Protein AF-A0A9P7AJ77-F1 (afdb_monomer_lite)

Foldseek 3Di:
DDDLLDDDDPVNLCCFQPDAPDQDADEAEAAPLCSCLVVLCVVCVVVCPPPDPVVSVVSSVVSSVVVNVVSCVLVSLCPPNTNNRHPYYDYFPPNVDQLGDCVRVLVSNLVRNPDPVVNVVSVVVVVVLLLVLLLQLLLLLLVVLVVLPDPDDDDLLVNLLSSLVSQSNASQDDDDPPDDDPPVVVVCVVDPDPPPDDDDDDDDDDDPPDPPPPPHVVNVVSSVLLSVLLVVQLVVLVVVCVVVVVDDDDPCPSLSVSLSSQLSSLLSSLLSSQLVVDDPVDDSSVSSNVSNVDSVPDVLNVLSSVQSNVLSVVPDDSVVSSVSSSVSSVVSRPVVVVVVVD

pLDDT: mean 75.84, std 20.96, range [20.89, 96.12]

Radius of gyration: 25.19 Å; chains: 1; bounding box: 71×47×65 Å

Secondary structure (DSSP, 8-state):
---SS-PPPHHHHHHHHH---TT---EEEETTGGGGHHHHHHHHTTTTTT--HHHHHHHHHHHHHHHHHHTTHHHHHT-TT-TT--SEEEE---TTSTT---HHHHHHHHHH---HHHHHHHHHHHHHHHHHHHHHHHHHHHHHHH-TTS-S---HHHHHHHHHTT-TTS--------S--HHHHHHHTT----------------------SHHHHHHHHHHHHHHHHHHHHHHHHHHHHHHHTTS--SS-HHHHHHHHHHHHHHHHHHHHHHHHSS-TTS-HHHHHHHHHHHHHHSTHHHHHHHHHHHHHHTT--HHHHHHHHHHHHHHT-TTHHHHTT-

Organism: NCBI:txid116603

Structure (mmCIF, N/CA/C/O backbone):
data_AF-A0A9P7AJ77-F1
#
_entry.id   AF-A0A9P7AJ77-F1
#
loop_
_atom_site.group_PDB
_atom_site.id
_atom_site.type_symbol
_atom_site.label_atom_id
_atom_site.label_alt_id
_atom_site.label_comp_id
_atom_site.label_asym_id
_atom_site.label_entity_id
_atom_site.label_seq_id
_atom_site.pdbx_PDB_ins_code
_atom_site.Cartn_x
_atom_site.Cartn_y
_atom_site.Cartn_z
_atom_site.occupancy
_atom_site.B_iso_or_equiv
_atom_site.auth_seq_id
_atom_site.auth_comp_id
_atom_site.auth_asym_id
_atom_site.auth_atom_id
_atom_site.pdbx_PDB_model_num
ATOM 1 N N . MET A 1 1 ? -24.134 21.553 18.585 1.00 35.62 1 MET A N 1
ATOM 2 C CA . MET A 1 1 ? -22.834 20.880 18.761 1.00 35.62 1 MET A CA 1
ATOM 3 C C . MET A 1 1 ? -23.140 19.409 18.896 1.00 35.62 1 MET A C 1
ATOM 5 O O . MET A 1 1 ? -23.964 19.078 19.737 1.00 35.62 1 MET A O 1
ATOM 9 N N . ASP A 1 2 ? -22.566 18.581 18.032 1.00 44.34 2 ASP A N 1
ATOM 10 C CA . ASP A 1 2 ? -22.758 17.134 18.089 1.00 44.34 2 ASP A CA 1
ATOM 11 C C . ASP A 1 2 ? -22.040 16.572 19.320 1.00 44.34 2 ASP A C 1
ATOM 13 O O . ASP A 1 2 ? -20.919 16.984 19.628 1.00 44.34 2 ASP A O 1
ATOM 17 N N . ASP A 1 3 ? -22.704 15.664 20.033 1.00 52.69 3 ASP A N 1
ATOM 18 C CA . ASP A 1 3 ? -22.124 14.920 21.147 1.00 52.69 3 ASP A CA 1
ATOM 19 C C . ASP A 1 3 ? -20.918 14.102 20.635 1.00 52.69 3 ASP A C 1
ATOM 21 O O . ASP A 1 3 ? -21.084 13.269 19.735 1.00 52.69 3 ASP A O 1
ATOM 25 N N . PRO A 1 4 ? -19.696 14.340 21.144 1.00 53.62 4 PRO A N 1
ATOM 26 C CA . PRO A 1 4 ? -18.505 13.599 20.725 1.00 53.62 4 PRO A CA 1
ATOM 27 C C . PRO A 1 4 ? -18.557 12.118 21.096 1.00 53.62 4 PRO A C 1
ATOM 29 O O . PRO A 1 4 ? -17.897 11.302 20.454 1.00 53.62 4 PRO A O 1
ATOM 32 N N . CYS A 1 5 ? -19.365 11.770 22.094 1.00 55.72 5 CYS A N 1
ATOM 33 C CA . CYS A 1 5 ? -19.682 10.409 22.474 1.00 55.72 5 CYS A CA 1
ATOM 34 C C . CYS A 1 5 ? -20.993 10.013 21.795 1.00 55.72 5 CYS A C 1
ATOM 36 O O . CYS A 1 5 ? -21.949 9.651 22.478 1.00 55.72 5 CYS A O 1
ATOM 38 N N . ARG A 1 6 ? -21.057 10.113 20.453 1.00 62.72 6 ARG A N 1
ATOM 39 C CA . ARG A 1 6 ? -22.243 9.719 19.676 1.00 62.72 6 ARG A CA 1
ATOM 40 C C . ARG A 1 6 ? -22.688 8.336 20.139 1.00 62.72 6 ARG A C 1
ATOM 42 O O . ARG A 1 6 ? -22.038 7.330 19.864 1.00 62.72 6 ARG A O 1
ATOM 49 N N . THR A 1 7 ? -23.799 8.320 20.860 1.00 65.12 7 THR A N 1
ATOM 50 C CA . THR A 1 7 ? -24.507 7.104 21.224 1.00 65.12 7 THR A CA 1
ATOM 51 C C . THR A 1 7 ? -25.052 6.463 19.953 1.00 65.12 7 THR A C 1
ATOM 53 O O . THR A 1 7 ? -25.252 7.147 18.943 1.00 65.12 7 THR A O 1
ATOM 56 N N . PHE A 1 8 ? -25.257 5.144 19.986 1.00 72.25 8 PHE A N 1
ATOM 57 C CA . PHE A 1 8 ? -25.887 4.438 18.875 1.00 72.25 8 PHE A CA 1
ATOM 58 C C . PHE A 1 8 ? -27.145 5.175 18.427 1.00 72.25 8 PHE A C 1
ATOM 60 O O . PHE A 1 8 ? -28.034 5.474 19.225 1.00 72.25 8 PHE A O 1
ATOM 67 N N . GLN A 1 9 ? -27.223 5.474 17.138 1.00 81.19 9 GLN A N 1
ATOM 68 C CA . GLN A 1 9 ? -28.472 5.942 16.576 1.00 81.19 9 GLN A CA 1
ATOM 69 C C . GLN A 1 9 ? -29.470 4.791 16.561 1.00 81.19 9 GLN A C 1
ATOM 71 O O . GLN A 1 9 ? -29.103 3.645 16.318 1.00 81.19 9 GLN A O 1
ATOM 76 N N . ARG A 1 10 ? -30.759 5.103 16.729 1.00 82.38 10 ARG A N 1
ATOM 77 C CA . ARG A 1 10 ? -31.837 4.100 16.674 1.00 82.38 10 ARG A CA 1
ATOM 78 C C . ARG A 1 10 ? -31.781 3.225 15.419 1.00 82.38 10 ARG A C 1
ATOM 80 O O . ARG A 1 10 ? -32.136 2.057 15.473 1.00 82.38 10 ARG A O 1
ATOM 87 N N . SER A 1 11 ? -31.342 3.777 14.288 1.00 85.00 11 SER A N 1
ATOM 88 C CA . SER A 1 11 ? -31.140 3.027 13.043 1.00 85.00 11 SER A CA 1
ATOM 89 C C . SER A 1 11 ? -30.018 1.991 13.145 1.00 85.00 11 SER A C 1
ATOM 91 O O . SER A 1 11 ? -30.167 0.885 12.637 1.00 85.00 11 SER A O 1
ATOM 93 N N . GLU A 1 12 ? -28.916 2.332 13.810 1.00 88.12 12 GLU A N 1
ATOM 94 C CA . GLU A 1 12 ? -27.790 1.429 14.053 1.00 88.12 12 GLU A CA 1
ATOM 95 C C . GLU A 1 12 ? -28.194 0.340 15.059 1.00 88.12 12 GLU A C 1
ATOM 97 O O . GLU A 1 12 ? -27.941 -0.834 14.817 1.00 88.12 12 GLU A O 1
ATOM 102 N N . GLU A 1 13 ? -28.909 0.694 16.135 1.00 84.69 13 GLU A N 1
ATOM 103 C CA . GLU A 1 13 ? -29.462 -0.285 17.090 1.00 84.69 13 GLU A CA 1
ATOM 104 C C . GLU A 1 13 ? -30.395 -1.275 16.395 1.00 84.69 13 GLU A C 1
ATOM 106 O O . GLU A 1 13 ? -30.259 -2.485 16.564 1.00 84.69 13 GLU A O 1
ATOM 111 N N . LYS A 1 14 ? -31.304 -0.762 15.559 1.00 88.25 14 LYS A N 1
ATOM 112 C CA . LYS A 1 14 ? -32.229 -1.581 14.778 1.00 88.25 14 LYS A CA 1
ATOM 113 C C . LYS A 1 14 ? -31.490 -2.550 13.857 1.00 88.25 14 LYS A C 1
ATOM 115 O O . LYS A 1 14 ? -31.889 -3.704 13.745 1.00 88.25 14 LYS A O 1
ATOM 120 N N . PHE A 1 15 ? -30.405 -2.104 13.224 1.00 91.00 15 PHE A N 1
ATOM 121 C CA . PHE A 1 15 ? -29.567 -2.978 12.410 1.00 91.00 15 PHE A CA 1
ATOM 122 C C . PHE A 1 15 ? -28.995 -4.133 13.243 1.00 91.00 15 PHE A C 1
ATOM 124 O O . PHE A 1 15 ? -29.153 -5.285 12.858 1.00 91.00 15 PHE A O 1
ATOM 131 N N . PHE A 1 16 ? -28.396 -3.854 14.404 1.00 90.06 16 PHE A N 1
ATOM 132 C CA . PHE A 1 16 ? -27.782 -4.903 15.226 1.00 90.06 16 PHE A CA 1
ATOM 133 C C . PHE A 1 16 ? -28.793 -5.863 15.867 1.00 90.06 16 PHE A C 1
ATOM 135 O O . PHE A 1 16 ? -28.512 -7.059 15.967 1.00 90.06 16 PHE A O 1
ATOM 142 N N . LEU A 1 17 ? -29.964 -5.364 16.267 1.00 89.69 17 LEU A N 1
ATOM 143 C CA . LEU A 1 17 ? -30.989 -6.147 16.961 1.00 89.69 17 LEU A CA 1
ATOM 144 C C . LEU A 1 17 ? -31.896 -6.934 16.010 1.00 89.69 17 LEU A C 1
ATOM 146 O O . LEU A 1 17 ? -32.208 -8.094 16.272 1.00 89.69 17 LEU A O 1
ATOM 150 N N . GLU A 1 18 ? -32.351 -6.311 14.924 1.00 89.81 18 GLU A N 1
ATOM 151 C CA . GLU A 1 18 ? -33.426 -6.864 14.095 1.00 89.81 18 GLU A CA 1
ATOM 152 C C . GLU A 1 18 ? -32.923 -7.478 12.787 1.00 89.81 18 GLU A C 1
ATOM 154 O O . GLU A 1 18 ? -33.543 -8.422 12.290 1.00 89.81 18 GLU A O 1
ATOM 159 N N . CYS A 1 19 ? -31.822 -6.962 12.226 1.00 89.38 19 CYS A N 1
ATOM 160 C CA . CYS A 1 19 ? -31.317 -7.415 10.933 1.00 89.38 19 CYS A CA 1
ATOM 161 C C . CYS A 1 19 ? -30.670 -8.795 11.064 1.00 89.38 19 CYS A C 1
ATOM 163 O O . CYS A 1 19 ? -29.751 -8.994 11.857 1.00 89.38 19 CYS A O 1
ATOM 165 N N . ASP A 1 20 ? -31.131 -9.739 10.253 1.00 87.00 20 ASP A N 1
ATOM 166 C CA . ASP A 1 20 ? -30.438 -11.002 10.046 1.00 87.00 20 ASP A CA 1
ATOM 167 C C . ASP A 1 20 ? -29.505 -10.848 8.843 1.00 87.00 20 ASP A C 1
ATOM 169 O O . ASP A 1 20 ? -29.954 -10.700 7.704 1.00 87.00 20 ASP A O 1
ATOM 173 N N . THR A 1 21 ? -28.197 -10.842 9.095 1.00 85.94 21 THR A N 1
ATOM 174 C CA . THR A 1 21 ? -27.189 -10.766 8.030 1.00 85.94 21 THR A CA 1
ATOM 175 C C . THR A 1 21 ? -26.903 -12.131 7.407 1.00 85.94 21 THR A C 1
ATOM 177 O O . THR A 1 21 ? -26.125 -12.225 6.454 1.00 85.94 21 THR A O 1
ATOM 180 N N . GLY A 1 22 ? -27.531 -13.200 7.909 1.00 86.44 22 GLY A N 1
ATOM 181 C CA . GLY A 1 22 ? -27.339 -14.564 7.447 1.00 86.44 22 GLY A CA 1
ATOM 182 C C . GLY A 1 22 ? -25.870 -14.971 7.525 1.00 86.44 22 GLY A C 1
ATOM 183 O O . GLY A 1 22 ? -25.282 -15.053 8.599 1.00 86.44 22 GLY A O 1
ATOM 184 N N . ARG A 1 23 ? -25.260 -15.225 6.361 1.00 83.62 23 ARG A N 1
ATOM 185 C CA . ARG A 1 23 ? -23.837 -15.599 6.244 1.00 83.62 23 ARG A CA 1
ATOM 186 C C . ARG A 1 23 ? -22.902 -14.415 5.995 1.00 83.62 23 ARG A C 1
ATOM 188 O O . ARG A 1 23 ? -21.698 -14.617 5.876 1.00 83.62 23 ARG A O 1
ATOM 195 N N . VAL A 1 24 ? -23.429 -13.196 5.883 1.00 87.25 24 VAL A N 1
ATOM 196 C CA . VAL A 1 24 ? -22.612 -12.008 5.621 1.00 87.25 24 VAL A CA 1
ATOM 197 C C . VAL A 1 24 ? -21.967 -11.551 6.933 1.00 87.25 24 VAL A C 1
ATOM 199 O O . VAL A 1 24 ? -22.690 -11.204 7.873 1.00 87.25 24 VAL A O 1
ATOM 202 N N . PRO A 1 25 ? -20.624 -11.546 7.036 1.00 90.06 25 PRO A N 1
ATOM 203 C CA . PRO A 1 25 ? -19.950 -11.089 8.239 1.00 90.06 25 PRO A CA 1
ATOM 204 C C . PRO A 1 25 ? -20.070 -9.574 8.390 1.00 90.06 25 PRO A C 1
ATOM 206 O O . PRO A 1 25 ? -20.012 -8.823 7.417 1.00 90.06 25 PRO A O 1
ATOM 209 N N . VAL A 1 26 ? -20.190 -9.125 9.636 1.00 91.69 26 VAL A N 1
ATOM 210 C CA . VAL A 1 26 ? -20.274 -7.704 9.977 1.00 91.69 26 VAL A CA 1
ATOM 211 C C . VAL A 1 26 ? -18.962 -7.255 10.614 1.00 91.69 26 VAL A C 1
ATOM 213 O O . VAL A 1 26 ? -18.474 -7.884 11.554 1.00 91.69 26 VAL A O 1
ATOM 216 N N . VAL A 1 27 ? -18.416 -6.142 10.123 1.00 92.25 27 VAL A N 1
ATOM 217 C CA . VAL A 1 27 ? -17.285 -5.424 10.725 1.00 92.25 27 VAL A CA 1
ATOM 218 C C . VAL A 1 27 ? -17.771 -4.030 11.105 1.00 92.25 27 VAL A C 1
ATOM 220 O O . VAL A 1 27 ? -18.234 -3.279 10.247 1.00 92.25 27 VAL A O 1
ATOM 223 N N . ALA A 1 28 ? -17.692 -3.671 12.385 1.00 90.94 28 ALA A N 1
ATOM 224 C CA . ALA A 1 28 ? -18.104 -2.344 12.842 1.00 90.94 28 ALA A CA 1
ATOM 225 C C . ALA A 1 28 ? -16.969 -1.326 12.649 1.00 90.94 28 ALA A C 1
ATOM 227 O O . ALA A 1 28 ? -15.838 -1.562 13.067 1.00 90.94 28 ALA A O 1
ATOM 228 N N . ILE A 1 29 ? -17.257 -0.176 12.034 1.00 90.69 29 ILE A N 1
ATOM 229 C CA . ILE A 1 29 ? -16.239 0.831 11.698 1.00 90.69 29 ILE A CA 1
ATOM 230 C C . ILE A 1 29 ? -16.522 2.142 12.432 1.00 90.69 29 ILE A C 1
ATOM 232 O O . ILE A 1 29 ? -17.562 2.770 12.238 1.00 90.69 29 ILE A O 1
ATOM 236 N N . PHE A 1 30 ? -15.550 2.608 13.214 1.00 87.88 30 PHE A N 1
ATOM 237 C CA . PHE A 1 30 ? -15.587 3.906 13.884 1.00 87.88 30 PHE A CA 1
ATOM 238 C C . PHE A 1 30 ? -14.777 4.927 13.083 1.00 87.88 30 PHE A C 1
ATOM 240 O O . PHE A 1 30 ? -13.554 4.970 13.180 1.00 87.88 30 PHE A O 1
ATOM 247 N N . THR A 1 31 ? -15.455 5.742 12.272 1.00 83.06 31 THR A N 1
ATOM 248 C CA . THR A 1 31 ? -14.826 6.631 11.272 1.00 83.06 31 THR A CA 1
ATOM 249 C C . THR A 1 31 ? -14.382 7.999 11.792 1.00 83.06 31 THR A C 1
ATOM 251 O O . THR A 1 31 ? -13.643 8.694 11.102 1.00 83.06 31 THR A O 1
ATOM 254 N N . LYS A 1 32 ? -14.837 8.410 12.982 1.00 80.94 32 LYS A N 1
ATOM 255 C CA . LYS A 1 32 ? -14.541 9.721 13.593 1.00 80.94 32 LYS A CA 1
ATOM 256 C C . LYS A 1 32 ? -13.808 9.580 14.926 1.00 80.94 32 LYS A C 1
ATOM 258 O O . LYS A 1 32 ? -14.040 10.359 15.847 1.00 80.94 32 LYS A O 1
ATOM 263 N N . PHE A 1 33 ? -12.948 8.573 15.054 1.00 81.81 33 PHE A N 1
ATOM 264 C CA . PHE A 1 33 ? -12.289 8.273 16.324 1.00 81.81 33 PHE A CA 1
ATOM 265 C C . PHE A 1 33 ? -11.432 9.446 16.833 1.00 81.81 33 PHE A C 1
ATOM 267 O O . PHE A 1 33 ? -11.406 9.731 18.030 1.00 81.81 33 PHE A O 1
ATOM 274 N N . GLU A 1 34 ? -10.808 10.218 15.932 1.00 83.12 34 GLU A N 1
ATOM 275 C CA . GLU A 1 34 ? -10.051 11.417 16.310 1.00 83.12 34 GLU A CA 1
ATOM 276 C C . GLU A 1 34 ? -10.890 12.528 16.963 1.00 83.12 34 GLU A C 1
ATOM 278 O O . GLU A 1 34 ? -10.319 13.404 17.617 1.00 83.12 34 GLU A O 1
ATOM 283 N N . ALA A 1 35 ? -12.221 12.503 16.829 1.00 84.81 35 ALA A N 1
ATOM 284 C CA . ALA A 1 35 ? -13.099 13.504 17.430 1.00 84.81 35 ALA A CA 1
ATOM 285 C C . ALA A 1 35 ? -13.069 13.467 18.966 1.00 84.81 35 ALA A C 1
ATOM 287 O O . ALA A 1 35 ? -13.380 14.474 19.595 1.00 84.81 35 ALA A O 1
ATOM 288 N N . LEU A 1 36 ? -12.630 12.356 19.572 1.00 85.81 36 LEU A N 1
ATOM 289 C CA . LEU A 1 36 ? -12.440 12.228 21.020 1.00 85.81 36 LEU A CA 1
ATOM 290 C C . LEU A 1 36 ? -11.179 12.947 21.524 1.00 85.81 36 LEU A C 1
ATOM 292 O O . LEU A 1 36 ? -11.079 13.281 22.705 1.00 85.81 36 LEU A O 1
ATOM 296 N N . ARG A 1 37 ? -10.209 13.226 20.644 1.00 89.56 37 ARG A N 1
ATOM 297 C CA . ARG A 1 37 ? -8.900 13.774 21.029 1.00 89.56 37 ARG A CA 1
ATOM 298 C C . ARG A 1 37 ? -8.982 15.154 21.703 1.00 89.56 37 ARG A C 1
ATOM 300 O O . ARG A 1 37 ? -8.312 15.328 22.722 1.00 89.56 37 ARG A O 1
ATOM 307 N N . PRO A 1 38 ? -9.768 16.136 21.212 1.00 89.00 38 PRO A N 1
ATOM 308 C CA . PRO A 1 38 ? -9.920 17.424 21.893 1.00 89.00 38 PRO A CA 1
ATOM 309 C C . PRO A 1 38 ? -10.532 17.299 23.294 1.00 89.00 38 PRO A C 1
ATOM 311 O O . PRO A 1 38 ? -10.137 18.042 24.191 1.00 89.00 38 PRO A O 1
ATOM 314 N N . PHE A 1 39 ? -11.449 16.346 23.496 1.00 88.50 39 PHE A N 1
ATOM 315 C CA . PHE A 1 39 ? -12.084 16.090 24.793 1.00 88.50 39 PHE A CA 1
ATOM 316 C C . PHE A 1 39 ? -11.097 15.469 25.771 1.00 88.50 39 PHE A C 1
ATOM 318 O O . PHE A 1 39 ? -10.899 16.016 26.854 1.00 88.50 39 PHE A O 1
ATOM 325 N N . ALA A 1 40 ? -10.394 14.417 25.339 1.00 90.50 40 ALA A N 1
ATOM 326 C CA . ALA A 1 40 ? -9.311 13.811 26.105 1.00 90.50 40 ALA A CA 1
ATOM 327 C C . ALA A 1 40 ? -8.282 14.867 26.526 1.00 90.50 40 ALA A C 1
ATOM 329 O O . ALA A 1 40 ? -7.981 15.001 27.708 1.00 90.50 40 ALA A O 1
ATOM 330 N N . TYR A 1 41 ? -7.807 15.686 25.579 1.00 90.88 41 TYR A N 1
ATOM 331 C CA . TYR A 1 41 ? -6.877 16.776 25.870 1.00 90.88 41 TYR A CA 1
ATOM 332 C C . TYR A 1 41 ? -7.441 17.776 26.885 1.00 90.88 41 TYR A C 1
ATOM 334 O O . TYR A 1 41 ? -6.709 18.207 27.772 1.00 90.88 41 TYR A O 1
ATOM 342 N N . GLY A 1 42 ? -8.718 18.151 26.764 1.00 91.00 42 GLY A N 1
ATOM 343 C CA . GLY A 1 42 ? -9.393 19.057 27.691 1.00 91.00 42 GLY A CA 1
ATOM 344 C C . GLY A 1 42 ? -9.400 18.544 29.132 1.00 91.00 42 GLY A C 1
ATOM 345 O O . GLY A 1 42 ? -9.109 19.323 30.041 1.00 91.00 42 GLY A O 1
ATOM 346 N N . GLU A 1 43 ? -9.658 17.248 29.332 1.00 91.25 43 GLU A N 1
ATOM 347 C CA . GLU A 1 43 ? -9.691 16.618 30.658 1.00 91.25 43 GLU A CA 1
ATOM 348 C C . GLU A 1 43 ? -8.313 16.585 31.326 1.00 91.25 43 GLU A C 1
ATOM 350 O O . GLU A 1 43 ? -8.182 16.990 32.480 1.00 91.25 43 GLU A O 1
ATOM 355 N N . ILE A 1 44 ? -7.268 16.186 30.592 1.00 91.94 44 ILE A N 1
ATOM 356 C CA . ILE A 1 44 ? -5.914 16.027 31.158 1.00 91.94 44 ILE A CA 1
ATOM 357 C C . ILE A 1 44 ? -5.023 17.266 30.964 1.00 91.94 44 ILE A C 1
ATOM 359 O O . ILE A 1 44 ? -3.841 17.256 31.304 1.00 91.94 44 ILE A O 1
ATOM 363 N N . LYS A 1 45 ? -5.557 18.385 30.451 1.00 92.88 45 LYS A N 1
ATOM 364 C CA . LYS A 1 45 ? -4.778 19.590 30.086 1.00 92.88 45 LYS A CA 1
ATOM 365 C C . LYS A 1 45 ? -3.869 20.102 31.206 1.00 92.88 45 LYS A C 1
ATOM 367 O O . LYS A 1 45 ? -2.781 20.610 30.932 1.00 92.88 45 LYS A O 1
ATOM 372 N N . LYS A 1 46 ? -4.323 20.020 32.461 1.00 90.69 46 LYS A N 1
ATOM 373 C CA . LYS A 1 46 ? -3.555 20.466 33.636 1.00 90.69 46 LYS A CA 1
ATOM 374 C C . LYS A 1 46 ? -2.366 19.545 33.922 1.00 90.69 46 LYS A C 1
ATOM 376 O O . LYS A 1 46 ? -1.295 20.051 34.242 1.00 90.69 46 LYS A O 1
ATOM 381 N N . GLU A 1 47 ? -2.546 18.241 33.743 1.00 90.38 47 GLU A N 1
ATOM 382 C CA . GLU A 1 47 ? -1.534 17.196 33.954 1.00 90.38 47 GLU A CA 1
ATOM 383 C C . GLU A 1 47 ? -0.463 17.193 32.855 1.00 90.38 47 GLU A C 1
ATOM 385 O O . GLU A 1 47 ? 0.664 16.763 33.074 1.00 90.38 47 GLU A O 1
ATOM 390 N N . LEU A 1 48 ? -0.793 17.722 31.673 1.00 88.75 48 LEU A N 1
ATOM 391 C CA . LEU A 1 48 ? 0.120 17.825 30.532 1.00 88.75 48 LEU A CA 1
ATOM 392 C C . LEU A 1 48 ? 1.094 19.018 30.604 1.00 88.75 48 LEU A C 1
ATOM 394 O O . LEU A 1 48 ? 1.927 19.185 29.703 1.00 88.75 48 LEU A O 1
ATOM 398 N N . LYS A 1 49 ? 0.997 19.881 31.626 1.00 88.50 49 LYS A N 1
ATOM 399 C CA . LYS A 1 49 ? 1.904 21.028 31.795 1.00 88.50 49 LYS A CA 1
ATOM 400 C C . LYS A 1 49 ? 3.315 20.552 32.146 1.00 88.50 49 LYS A C 1
ATOM 402 O O . LYS A 1 49 ? 3.493 19.757 33.055 1.00 88.50 49 LYS A O 1
ATOM 407 N N . GLY A 1 50 ? 4.321 21.067 31.437 1.00 86.44 50 GLY A N 1
ATOM 408 C CA . GLY A 1 50 ? 5.731 20.706 31.659 1.00 86.44 50 GLY A CA 1
ATOM 409 C C . GLY A 1 50 ? 6.141 19.335 31.105 1.00 86.44 50 GLY A C 1
ATOM 410 O O . GLY A 1 50 ? 7.310 18.978 31.185 1.00 86.44 50 GLY A O 1
ATOM 411 N N . VAL A 1 51 ? 5.209 18.590 30.505 1.00 91.62 51 VAL A N 1
ATOM 412 C CA . VAL A 1 51 ? 5.461 17.285 29.879 1.00 91.62 51 VAL A CA 1
ATOM 413 C C . VAL A 1 51 ? 5.977 17.468 28.447 1.00 91.62 51 VAL A C 1
ATOM 415 O O . VAL A 1 51 ? 5.531 18.383 27.737 1.00 91.62 51 VAL A O 1
ATOM 418 N N . SER A 1 52 ? 6.894 16.593 28.017 1.00 91.62 52 SER A N 1
ATOM 419 C CA . SER A 1 52 ? 7.433 16.570 26.651 1.00 91.62 52 SER A CA 1
ATOM 420 C C . SER A 1 52 ? 6.330 16.352 25.603 1.00 91.62 52 SER A C 1
ATOM 422 O O . SER A 1 52 ? 5.233 15.883 25.905 1.00 91.62 52 SER A O 1
ATOM 424 N N . SER A 1 53 ? 6.602 16.717 24.346 1.00 83.94 53 SER A N 1
ATOM 425 C CA . SER A 1 53 ? 5.618 16.590 23.259 1.00 83.94 53 SER A CA 1
ATOM 426 C C . SER A 1 53 ? 5.194 15.136 23.011 1.00 83.94 53 SER A C 1
ATOM 428 O O . SER A 1 53 ? 4.021 14.860 22.767 1.00 83.94 53 SER A O 1
ATOM 430 N N . GLU A 1 54 ? 6.144 14.209 23.098 1.00 86.00 54 GLU A N 1
ATOM 431 C CA . GLU A 1 54 ? 5.930 12.786 22.833 1.00 86.00 54 GLU A CA 1
ATOM 432 C C . GLU A 1 54 ? 5.094 12.122 23.933 1.00 86.00 54 GLU A C 1
ATOM 434 O O . GLU A 1 54 ? 4.050 11.531 23.653 1.00 86.00 54 GLU A O 1
ATOM 439 N N . GLU A 1 55 ? 5.463 12.347 25.195 1.00 90.25 55 GLU A N 1
ATOM 440 C CA . GLU A 1 55 ? 4.711 11.855 26.351 1.00 90.25 55 GLU A CA 1
ATOM 441 C C . GLU A 1 55 ? 3.302 12.467 26.403 1.00 90.25 55 GLU A C 1
ATOM 443 O O . GLU A 1 55 ? 2.324 11.792 26.722 1.00 90.25 55 GLU A O 1
ATOM 448 N N . ARG A 1 56 ? 3.155 13.737 26.002 1.00 89.44 56 ARG A N 1
ATOM 449 C CA . ARG A 1 56 ? 1.841 14.374 25.863 1.00 89.44 56 ARG A CA 1
ATOM 450 C C . ARG A 1 56 ? 0.966 13.648 24.843 1.00 89.44 56 ARG A C 1
ATOM 452 O O . ARG A 1 56 ? -0.205 13.407 25.122 1.00 89.44 56 ARG A O 1
ATOM 459 N N . SER A 1 57 ? 1.516 13.317 23.675 1.00 86.56 57 SER A N 1
ATOM 460 C CA . SER A 1 57 ? 0.791 12.584 22.631 1.00 86.56 57 SER A CA 1
ATOM 461 C C . SER A 1 57 ? 0.331 11.214 23.130 1.00 86.56 57 SER A C 1
ATOM 463 O O . SER A 1 57 ? -0.834 10.856 22.951 1.00 86.56 57 SER A O 1
ATOM 465 N N . LYS A 1 58 ? 1.218 10.494 23.828 1.00 91.19 58 LYS A N 1
ATOM 466 C CA . LYS A 1 58 ? 0.929 9.185 24.416 1.00 91.19 58 LYS A CA 1
ATOM 467 C C . LYS A 1 58 ? -0.215 9.248 25.432 1.00 91.19 58 LYS A C 1
ATOM 469 O O . LYS A 1 58 ? -1.212 8.557 25.253 1.00 91.19 58 LYS A O 1
ATOM 474 N N . ARG A 1 59 ? -0.140 10.148 26.418 1.00 92.25 59 ARG A N 1
ATOM 475 C CA . ARG A 1 59 ? -1.193 10.306 27.442 1.00 92.25 59 ARG A CA 1
ATOM 476 C C . ARG A 1 59 ? -2.543 10.706 26.860 1.00 92.25 59 ARG A C 1
ATOM 478 O O . ARG A 1 59 ? -3.585 10.257 27.326 1.00 92.25 59 ARG A O 1
ATOM 485 N N . ILE A 1 60 ? -2.544 11.554 25.830 1.00 90.88 60 ILE A N 1
ATOM 486 C CA . ILE A 1 60 ? -3.783 11.906 25.128 1.00 90.88 60 ILE A CA 1
ATOM 487 C C . ILE A 1 60 ? -4.366 10.672 24.432 1.00 90.88 60 ILE A C 1
ATOM 489 O O . ILE A 1 60 ? -5.575 10.475 24.492 1.00 90.88 60 ILE A O 1
ATOM 493 N N . ALA A 1 61 ? -3.540 9.856 23.770 1.00 89.81 61 ALA A N 1
ATOM 494 C CA . ALA A 1 61 ? -4.000 8.638 23.107 1.00 89.81 61 ALA A CA 1
ATOM 495 C C . ALA A 1 61 ? -4.586 7.629 24.109 1.00 89.81 61 ALA A C 1
ATOM 497 O O . ALA A 1 61 ? -5.687 7.136 23.886 1.00 89.81 61 ALA A O 1
ATOM 498 N N . GLU A 1 62 ? -3.914 7.406 25.241 1.00 92.81 62 GLU A N 1
ATOM 499 C CA . GLU A 1 62 ? -4.419 6.567 26.339 1.00 92.81 62 GLU A CA 1
ATOM 500 C C . GLU A 1 62 ? -5.770 7.080 26.850 1.00 92.81 62 GLU A C 1
ATOM 502 O O . GLU A 1 62 ? -6.736 6.324 26.953 1.00 92.81 62 GLU A O 1
ATOM 507 N N . ARG A 1 63 ? -5.891 8.395 27.069 1.00 92.50 63 ARG A N 1
ATOM 508 C CA . ARG A 1 63 ? -7.149 8.982 27.536 1.00 92.50 63 ARG A CA 1
ATOM 509 C C . ARG A 1 63 ? -8.280 8.888 26.509 1.00 92.50 63 ARG A C 1
ATOM 511 O O . ARG A 1 63 ? -9.438 8.736 26.893 1.00 92.50 63 ARG A O 1
ATOM 518 N N . VAL A 1 64 ? -7.976 8.962 25.212 1.00 90.12 64 VAL A N 1
ATOM 519 C CA . VAL A 1 64 ? -8.967 8.720 24.150 1.00 90.12 64 VAL A CA 1
ATOM 520 C C . VAL A 1 64 ? -9.508 7.292 24.228 1.00 90.12 64 VAL A C 1
ATOM 522 O O . VAL A 1 64 ? -10.719 7.106 24.130 1.00 90.12 64 VAL A O 1
ATOM 525 N N . GLU A 1 65 ? -8.643 6.303 24.447 1.00 89.88 65 GLU A N 1
ATOM 526 C CA . GLU A 1 65 ? -9.058 4.902 24.587 1.00 89.88 65 GLU A CA 1
ATOM 527 C C . GLU A 1 65 ? -9.917 4.670 25.835 1.00 89.88 65 GLU A C 1
ATOM 529 O O . GLU A 1 65 ? -10.926 3.965 25.777 1.00 89.88 65 GLU A O 1
ATOM 534 N N . GLU A 1 66 ? -9.585 5.318 26.954 1.00 90.44 66 GLU A N 1
ATOM 535 C CA . GLU A 1 66 ? -10.422 5.281 28.157 1.00 90.44 66 GLU A CA 1
ATOM 536 C C . GLU A 1 66 ? -11.806 5.889 27.914 1.00 90.44 66 GLU A C 1
ATOM 538 O O . GLU A 1 66 ? -12.813 5.315 28.328 1.00 90.44 66 GLU A O 1
ATOM 543 N N . LEU A 1 67 ? -11.870 7.049 27.251 1.00 89.06 67 LEU A N 1
ATOM 544 C CA . LEU A 1 67 ? -13.138 7.693 26.906 1.00 89.06 67 LEU A CA 1
ATOM 545 C C . LEU A 1 67 ? -13.971 6.808 25.986 1.00 89.06 67 LEU A C 1
ATOM 547 O O . LEU A 1 67 ? -15.162 6.635 26.233 1.00 89.06 67 LEU A O 1
ATOM 551 N N . PHE A 1 68 ? -13.346 6.211 24.972 1.00 87.12 68 PHE A N 1
ATOM 552 C CA . PHE A 1 68 ? -14.013 5.286 24.068 1.00 87.12 68 PHE A CA 1
ATOM 553 C C . PHE A 1 68 ? -14.552 4.059 24.811 1.00 87.12 68 PHE A C 1
ATOM 555 O O . PHE A 1 68 ? -15.722 3.722 24.660 1.00 87.12 68 PHE A O 1
ATOM 562 N N . THR A 1 69 ? -13.751 3.443 25.679 1.00 87.44 69 THR A N 1
ATOM 563 C CA . THR A 1 69 ? -14.169 2.278 26.476 1.00 87.44 69 THR A CA 1
ATOM 564 C C . THR A 1 69 ? -15.339 2.625 27.400 1.00 87.44 69 THR A C 1
ATOM 566 O O . THR A 1 69 ? -16.317 1.885 27.469 1.00 87.44 69 THR A O 1
ATOM 569 N N . LYS A 1 70 ? -15.305 3.802 28.041 1.00 86.50 70 LYS A N 1
ATOM 570 C CA . LYS A 1 70 ? -16.390 4.293 28.910 1.00 86.50 70 LYS A CA 1
ATOM 571 C C . LYS A 1 70 ? -17.723 4.486 28.192 1.00 86.50 70 LYS A C 1
ATOM 573 O O . LYS A 1 70 ? -18.753 4.496 28.859 1.00 86.50 70 LYS A O 1
ATOM 578 N N . THR A 1 71 ? -17.734 4.628 26.865 1.00 83.12 71 THR A N 1
ATOM 579 C CA . THR A 1 71 ? -18.998 4.709 26.115 1.00 83.12 71 THR A CA 1
ATOM 580 C C . THR A 1 71 ? -19.803 3.406 26.161 1.00 83.12 71 THR A C 1
ATOM 582 O O . THR A 1 71 ? -20.998 3.428 25.866 1.00 83.12 71 THR A O 1
ATOM 585 N N . GLY A 1 72 ? -19.170 2.267 26.481 1.00 84.88 72 GLY A N 1
ATOM 586 C CA . GLY A 1 72 ? -19.804 0.944 26.470 1.00 84.88 72 GLY A CA 1
ATOM 587 C C . GLY A 1 72 ? -20.246 0.484 25.076 1.00 84.88 72 GLY A C 1
ATOM 588 O O . GLY A 1 72 ? -20.975 -0.494 24.938 1.00 84.88 72 GLY A O 1
ATOM 589 N N . VAL A 1 73 ? -19.840 1.188 24.014 1.00 83.56 73 VAL A N 1
ATOM 590 C CA . VAL A 1 73 ? -20.270 0.908 22.638 1.00 83.56 73 VAL A CA 1
ATOM 591 C C . VAL A 1 73 ? -19.825 -0.484 22.188 1.00 83.56 73 VAL A C 1
ATOM 593 O O . VAL A 1 73 ? -20.601 -1.188 21.546 1.00 83.56 73 VAL A O 1
ATOM 596 N N . CYS A 1 74 ? -18.621 -0.917 22.569 1.00 82.69 74 CYS A N 1
ATOM 597 C CA . CYS A 1 74 ? -18.142 -2.271 22.292 1.00 82.69 74 CYS A CA 1
ATOM 598 C C . CYS A 1 74 ? -18.987 -3.337 23.000 1.00 82.69 74 CYS A C 1
ATOM 600 O O . CYS A 1 74 ? -19.405 -4.291 22.350 1.00 82.69 74 CYS A O 1
ATOM 602 N N . ASP A 1 75 ? -19.310 -3.150 24.282 1.00 85.62 75 ASP A N 1
ATOM 603 C CA . ASP A 1 75 ? -20.136 -4.100 25.043 1.00 85.62 75 ASP A CA 1
ATOM 604 C C . ASP A 1 75 ? -21.523 -4.249 24.413 1.00 85.62 75 ASP A C 1
ATOM 606 O O . ASP A 1 75 ? -22.044 -5.353 24.258 1.00 85.62 75 ASP A O 1
ATOM 610 N N . ARG A 1 76 ? -22.090 -3.128 23.959 1.00 84.38 76 ARG A N 1
ATOM 611 C CA . ARG A 1 76 ? -23.371 -3.104 23.252 1.00 84.38 76 ARG A CA 1
ATOM 612 C C . ARG A 1 76 ? -23.322 -3.830 21.911 1.00 84.38 76 ARG A C 1
ATOM 614 O O . ARG A 1 76 ? -24.286 -4.513 21.589 1.00 84.38 76 ARG A O 1
ATOM 621 N N . LEU A 1 77 ? -22.238 -3.708 21.141 1.00 85.19 77 LEU A N 1
ATOM 622 C CA . LEU A 1 77 ? -22.060 -4.433 19.871 1.00 85.19 77 LEU A CA 1
ATOM 623 C C . LEU A 1 77 ? -21.865 -5.932 20.076 1.00 85.19 77 LEU A C 1
ATOM 625 O O . LEU A 1 77 ? -22.367 -6.734 19.289 1.00 85.19 77 LEU A O 1
ATOM 629 N N . CYS A 1 78 ? -21.149 -6.300 21.134 1.00 82.94 78 CYS A N 1
ATOM 630 C CA . CYS A 1 78 ? -20.832 -7.681 21.466 1.00 82.94 78 CYS A CA 1
ATOM 631 C C . CYS A 1 78 ? -21.963 -8.403 22.215 1.00 82.94 78 CYS A C 1
ATOM 633 O O . CYS A 1 78 ? -21.806 -9.587 22.520 1.00 82.94 78 CYS A O 1
ATOM 635 N N . ASN A 1 79 ? -23.089 -7.732 22.496 1.00 87.50 79 ASN A N 1
ATOM 636 C CA . ASN A 1 79 ? -24.234 -8.340 23.167 1.00 87.50 79 ASN A CA 1
ATOM 637 C C . ASN A 1 79 ? -24.691 -9.609 22.405 1.00 87.50 79 ASN A C 1
ATOM 639 O O . ASN A 1 79 ? -24.986 -9.518 21.210 1.00 87.50 79 ASN A O 1
ATOM 643 N N . PRO A 1 80 ? -24.773 -10.782 23.068 1.00 86.56 80 PRO A N 1
ATOM 644 C CA . PRO A 1 80 ? -25.275 -12.020 22.467 1.00 86.56 80 PRO A CA 1
ATOM 645 C C . PRO A 1 80 ? -26.687 -11.929 21.875 1.00 86.56 80 PRO A C 1
ATOM 647 O O . PRO A 1 80 ? -27.026 -12.733 21.013 1.00 86.56 80 PRO A O 1
ATOM 650 N N . GLU A 1 81 ? -27.500 -10.970 22.322 1.00 87.31 81 GLU A N 1
ATOM 651 C CA . GLU A 1 81 ? -28.844 -10.723 21.787 1.00 87.31 81 GLU A CA 1
ATOM 652 C C . GLU A 1 81 ? -28.832 -10.068 20.395 1.00 87.31 81 GLU A C 1
ATOM 654 O O . GLU A 1 81 ? -29.846 -10.097 19.695 1.00 87.31 81 GLU A O 1
ATOM 659 N N . ASN A 1 82 ? -27.701 -9.499 19.961 1.00 88.94 82 ASN A N 1
ATOM 660 C CA . ASN A 1 82 ? -27.587 -8.897 18.637 1.00 88.94 82 ASN A CA 1
ATOM 661 C C . ASN A 1 82 ? -27.572 -9.978 17.552 1.00 88.94 82 ASN A C 1
ATOM 663 O O . ASN A 1 82 ? -26.668 -10.816 17.502 1.00 88.94 82 ASN A O 1
ATOM 667 N N . ARG A 1 83 ? -28.524 -9.902 16.619 1.00 87.38 83 ARG A N 1
ATOM 668 C CA . ARG A 1 83 ? -28.588 -10.788 15.450 1.00 87.38 83 ARG A CA 1
ATOM 669 C C . ARG A 1 83 ? -27.445 -10.527 14.474 1.00 87.38 83 ARG A C 1
ATOM 671 O O . ARG A 1 83 ? -26.797 -11.468 14.030 1.00 87.38 83 ARG A O 1
ATOM 678 N N . ALA A 1 84 ? -27.138 -9.259 14.205 1.00 89.00 84 ALA A N 1
ATOM 679 C CA . ALA A 1 84 ? -26.053 -8.859 13.308 1.00 89.00 84 ALA A CA 1
ATOM 680 C C . ALA A 1 84 ? -24.740 -8.595 14.067 1.00 89.00 84 ALA A C 1
ATOM 682 O O . ALA A 1 84 ? -24.098 -7.559 13.876 1.00 89.00 84 ALA A O 1
ATOM 683 N N . ARG A 1 85 ? -24.347 -9.497 14.976 1.00 88.75 85 ARG A N 1
ATOM 684 C CA . ARG A 1 85 ? -23.168 -9.298 15.833 1.00 88.75 85 ARG A CA 1
ATOM 685 C C . ARG A 1 85 ? -21.896 -9.096 14.990 1.00 88.75 85 ARG A C 1
ATOM 687 O O . ARG A 1 85 ? -21.536 -9.996 14.224 1.00 88.75 85 ARG A O 1
ATOM 694 N N . PRO A 1 86 ? -21.169 -7.974 15.155 1.00 90.56 86 PRO A N 1
ATOM 695 C CA . PRO A 1 86 ? -19.885 -7.793 14.496 1.00 90.56 86 PRO A CA 1
ATOM 696 C C . PRO A 1 86 ? -18.899 -8.881 14.910 1.00 90.56 86 PRO A C 1
ATOM 698 O O . PRO A 1 86 ? -18.777 -9.204 16.091 1.00 90.56 86 PRO A O 1
ATOM 701 N N . LYS A 1 87 ? -18.152 -9.415 13.947 1.00 90.12 87 LYS A N 1
ATOM 702 C CA . LYS A 1 87 ? -17.021 -10.311 14.230 1.00 90.12 87 LYS A CA 1
ATOM 703 C C . LYS A 1 87 ? -15.804 -9.553 14.729 1.00 90.12 87 LYS A C 1
ATOM 705 O O . LYS A 1 87 ? -14.966 -10.098 15.439 1.00 90.12 87 LYS A O 1
ATOM 710 N N . SER A 1 88 ? -15.713 -8.295 14.333 1.00 90.00 88 SER A N 1
ATOM 711 C CA . SER A 1 88 ? -14.620 -7.407 14.668 1.00 90.00 88 SER A CA 1
ATOM 712 C C . SER A 1 88 ? -15.076 -5.959 14.566 1.00 90.00 88 SER A C 1
ATOM 714 O O . SER A 1 88 ? -16.132 -5.637 14.005 1.00 90.00 88 SER A O 1
ATOM 716 N N . TYR A 1 89 ? -14.262 -5.068 15.115 1.00 89.88 89 TYR A N 1
ATOM 717 C CA . TYR A 1 89 ? -14.445 -3.641 14.954 1.00 89.88 89 TYR A CA 1
ATOM 718 C C . TYR A 1 89 ? -13.113 -2.949 14.704 1.00 89.88 89 TYR A C 1
ATOM 720 O O . TYR A 1 89 ? -12.065 -3.369 15.196 1.00 89.88 89 TYR A O 1
ATOM 728 N N . VAL A 1 90 ? -13.165 -1.865 13.939 1.00 89.56 90 VAL A N 1
ATOM 729 C CA . VAL A 1 90 ? -11.990 -1.109 13.516 1.00 89.56 90 VAL A CA 1
ATOM 730 C C . VAL A 1 90 ? -12.202 0.366 13.806 1.00 89.56 90 VAL A C 1
ATOM 732 O O . VAL A 1 90 ? -13.257 0.937 13.530 1.00 89.56 90 VAL A O 1
ATOM 735 N N . ARG A 1 91 ? -11.171 0.992 14.369 1.00 87.81 91 ARG A N 1
ATOM 736 C CA . ARG A 1 91 ? -11.111 2.433 14.613 1.00 87.81 91 ARG A CA 1
ATOM 737 C C . ARG A 1 91 ? -10.311 3.055 13.485 1.00 87.81 91 ARG A C 1
ATOM 739 O O . ARG A 1 91 ? -9.102 2.856 13.406 1.00 87.81 91 ARG A O 1
ATOM 746 N N . LEU A 1 92 ? -10.987 3.781 12.605 1.00 84.69 92 LEU A N 1
ATOM 747 C CA . LEU A 1 92 ? -10.322 4.507 11.534 1.00 84.69 92 LEU A CA 1
ATOM 748 C C . LEU A 1 92 ? -10.048 5.933 11.989 1.00 84.69 92 LEU A C 1
ATOM 750 O O . LEU A 1 92 ? -10.904 6.591 12.581 1.00 84.69 92 LEU A O 1
ATOM 754 N N . GLN A 1 93 ? -8.830 6.392 11.715 1.00 79.69 93 GLN A N 1
ATOM 755 C CA . GLN A 1 93 ? -8.378 7.728 12.072 1.00 79.69 93 GLN A CA 1
ATOM 756 C C . GLN A 1 93 ? -8.065 8.536 10.823 1.00 79.69 93 GLN A C 1
ATOM 758 O O . GLN A 1 93 ? -7.437 8.033 9.895 1.00 79.69 93 GLN A O 1
ATOM 763 N N . ASN A 1 94 ? -8.377 9.829 10.857 1.00 76.00 94 ASN A N 1
ATOM 764 C CA . ASN A 1 94 ? -8.108 10.773 9.774 1.00 76.00 94 ASN A CA 1
ATOM 765 C C . ASN A 1 94 ? -8.827 10.423 8.463 1.00 76.00 94 ASN A C 1
ATOM 767 O O . ASN A 1 94 ? -8.277 10.638 7.384 1.00 76.00 94 ASN A O 1
ATOM 771 N N . MET A 1 95 ? -10.061 9.918 8.519 1.00 79.75 95 MET A N 1
ATOM 772 C CA . MET A 1 95 ? -10.836 9.579 7.311 1.00 79.75 95 MET A CA 1
ATOM 773 C C . MET A 1 95 ? -11.111 10.786 6.394 1.00 79.75 95 MET A C 1
ATOM 775 O O . MET A 1 95 ? -11.542 10.622 5.259 1.00 79.75 95 MET A O 1
ATOM 779 N N . ASN A 1 96 ? -10.827 12.004 6.859 1.00 74.50 96 ASN A N 1
ATOM 780 C CA . ASN A 1 96 ? -10.849 13.231 6.070 1.00 74.50 96 ASN A CA 1
ATOM 781 C C . ASN A 1 96 ? -9.593 13.459 5.199 1.00 74.50 96 ASN A C 1
ATOM 783 O O . ASN A 1 96 ? -9.544 14.441 4.458 1.00 74.50 96 ASN A O 1
ATOM 787 N N . LYS A 1 97 ? -8.555 12.622 5.310 1.00 73.44 97 LYS A N 1
ATOM 788 C CA . LYS A 1 97 ? -7.327 12.715 4.507 1.00 73.44 97 LYS A CA 1
ATOM 789 C C . LYS A 1 97 ? -7.387 11.728 3.339 1.00 73.44 97 LYS A C 1
ATOM 791 O O . LYS A 1 97 ? -7.857 10.607 3.486 1.00 73.44 97 LYS A O 1
ATOM 796 N N . GLN A 1 98 ? -6.873 12.140 2.181 1.00 59.19 98 GLN A N 1
ATOM 797 C CA . GLN A 1 98 ? -6.591 11.207 1.086 1.00 59.19 98 GLN A CA 1
ATOM 798 C C . GLN A 1 98 ? -5.492 10.222 1.518 1.00 59.19 98 GLN A C 1
ATOM 800 O O . GLN A 1 98 ? -4.584 10.609 2.261 1.00 59.19 98 GLN A O 1
ATOM 805 N N . ASN A 1 99 ? -5.582 8.976 1.045 1.00 60.69 99 ASN A N 1
ATOM 806 C CA . ASN A 1 99 ? -4.654 7.878 1.354 1.00 60.69 99 ASN A CA 1
ATOM 807 C C . ASN A 1 99 ? -4.575 7.547 2.856 1.00 60.69 99 ASN A C 1
ATOM 809 O O . ASN A 1 99 ? -3.500 7.307 3.413 1.00 60.69 99 ASN A O 1
ATOM 813 N N . THR A 1 100 ? -5.720 7.574 3.541 1.00 68.62 100 THR A N 1
ATOM 814 C CA . THR A 1 100 ? -5.808 7.076 4.917 1.00 68.62 100 THR A CA 1
ATOM 815 C C . THR A 1 100 ? -5.482 5.592 4.950 1.00 68.62 100 THR A C 1
ATOM 817 O O . THR A 1 100 ? -5.936 4.828 4.104 1.00 68.62 100 THR A O 1
ATOM 820 N N . ASN A 1 101 ? -4.662 5.198 5.926 1.00 69.88 101 ASN A N 1
ATOM 821 C CA . ASN A 1 101 ? -4.298 3.803 6.113 1.00 69.88 101 ASN A CA 1
ATOM 822 C C . ASN A 1 101 ? -5.569 3.013 6.487 1.00 69.88 101 ASN A C 1
ATOM 824 O O . ASN A 1 101 ? -6.209 3.301 7.501 1.00 69.88 101 ASN A O 1
ATOM 828 N N . CYS A 1 102 ? -5.916 2.039 5.646 1.00 77.19 102 CYS A N 1
ATOM 829 C CA . CYS A 1 102 ? -7.039 1.127 5.838 1.00 77.19 102 CYS A CA 1
ATOM 830 C C . CYS A 1 102 ? -6.574 -0.314 6.100 1.00 77.19 102 CYS A C 1
ATOM 832 O O . CYS A 1 102 ? -7.386 -1.229 6.010 1.00 77.19 102 CYS A O 1
ATOM 834 N N . ASP A 1 103 ? -5.307 -0.528 6.456 1.00 80.12 103 ASP A N 1
ATOM 835 C CA . ASP A 1 103 ? -4.719 -1.853 6.673 1.00 80.12 103 ASP A CA 1
ATOM 836 C C . ASP A 1 103 ? -5.463 -2.589 7.786 1.00 80.12 103 ASP A C 1
ATOM 838 O O . ASP A 1 103 ? -5.880 -3.727 7.602 1.00 80.12 103 ASP A O 1
ATOM 842 N N . ALA A 1 104 ? -5.752 -1.898 8.895 1.00 83.12 104 ALA A N 1
ATOM 843 C CA . ALA A 1 104 ? -6.542 -2.456 9.990 1.00 83.12 104 ALA A CA 1
ATOM 844 C C . ALA A 1 104 ? -7.957 -2.865 9.543 1.00 83.12 104 ALA A C 1
ATOM 846 O O . ALA A 1 104 ? -8.510 -3.834 10.055 1.00 83.12 104 ALA A O 1
ATOM 847 N N . LEU A 1 105 ? -8.554 -2.149 8.581 1.00 88.50 105 LEU A N 1
ATOM 848 C CA . LEU A 1 105 ? -9.846 -2.532 8.011 1.00 88.50 105 LEU A CA 1
ATOM 849 C C . LEU A 1 105 ? -9.709 -3.747 7.098 1.00 88.50 105 LEU A C 1
ATOM 851 O O . LEU A 1 105 ? -10.528 -4.658 7.186 1.00 88.50 105 LEU A O 1
ATOM 855 N N . LEU A 1 106 ? -8.691 -3.769 6.243 1.00 87.50 106 LEU A N 1
ATOM 856 C CA . LEU A 1 106 ? -8.443 -4.863 5.313 1.00 87.50 106 LEU A CA 1
ATOM 857 C C . LEU A 1 106 ? -8.127 -6.169 6.055 1.00 87.50 106 LEU A C 1
ATOM 859 O O . LEU A 1 106 ? -8.713 -7.206 5.749 1.00 87.50 106 LEU A O 1
ATOM 863 N N . GLU A 1 107 ? -7.267 -6.110 7.070 1.00 87.00 107 GLU A N 1
ATOM 864 C CA . GLU A 1 107 ? -6.938 -7.235 7.946 1.00 87.00 107 GLU A CA 1
ATOM 865 C C . GLU A 1 107 ? -8.185 -7.726 8.684 1.00 87.00 107 GLU A C 1
ATOM 867 O O . GLU A 1 107 ? -8.531 -8.904 8.617 1.00 87.00 107 GLU A O 1
ATOM 872 N N . SER A 1 108 ? -8.930 -6.809 9.307 1.00 88.25 108 SER A N 1
ATOM 873 C CA . SER A 1 108 ? -10.158 -7.150 10.023 1.00 88.25 108 SER A CA 1
ATOM 874 C C . SER A 1 108 ? -11.222 -7.763 9.109 1.00 88.25 108 SER A C 1
ATOM 876 O O . SER A 1 108 ? -11.879 -8.726 9.491 1.00 88.25 108 SER A O 1
ATOM 878 N N . THR A 1 109 ? -11.354 -7.257 7.880 1.00 89.62 109 THR A N 1
ATOM 879 C CA . THR A 1 109 ? -12.261 -7.809 6.862 1.00 89.62 109 THR A CA 1
ATOM 880 C C . THR A 1 109 ? -11.825 -9.212 6.454 1.00 89.62 109 THR A C 1
ATOM 882 O O . THR A 1 109 ? -12.649 -10.120 6.415 1.00 89.62 109 THR A O 1
ATOM 885 N N . THR A 1 110 ? -10.527 -9.420 6.220 1.00 88.25 110 THR A N 1
ATOM 886 C CA . THR A 1 110 ? -9.968 -10.734 5.867 1.00 88.25 110 THR A CA 1
ATOM 887 C C . THR A 1 110 ? -10.223 -11.762 6.971 1.00 88.25 110 THR A C 1
ATOM 889 O O . THR A 1 110 ? -10.668 -12.874 6.692 1.00 88.25 110 THR A O 1
ATOM 892 N N . LEU A 1 111 ? -10.006 -11.381 8.234 1.00 89.19 111 LEU A N 1
ATOM 893 C CA . LEU A 1 111 ? -10.260 -12.243 9.391 1.00 89.19 111 LEU A CA 1
ATOM 894 C C . LEU A 1 111 ? -11.758 -12.507 9.611 1.00 89.19 111 LEU A C 1
ATOM 896 O O . LEU A 1 111 ? -12.125 -13.599 10.040 1.00 89.19 111 LEU A O 1
ATOM 900 N N . ALA A 1 112 ? -12.625 -11.540 9.299 1.00 90.19 112 ALA A N 1
ATOM 901 C CA . ALA A 1 112 ? -14.072 -11.666 9.463 1.00 90.19 112 ALA A CA 1
ATOM 902 C C . ALA A 1 112 ? -14.743 -12.561 8.403 1.00 90.19 112 ALA A C 1
ATOM 904 O O . ALA A 1 112 ? -15.811 -13.121 8.663 1.00 90.19 112 ALA A O 1
ATOM 905 N N . LEU A 1 113 ? -14.158 -12.712 7.215 1.00 90.44 113 LEU A N 1
ATOM 906 C CA . LEU A 1 113 ? -14.626 -13.678 6.216 1.00 90.44 113 LEU A CA 1
ATOM 907 C C . LEU A 1 113 ? -14.358 -15.095 6.737 1.00 90.44 113 LEU A C 1
ATOM 909 O O . LEU A 1 113 ? -13.217 -15.380 7.058 1.00 90.44 113 LEU A O 1
ATOM 913 N N . ASP A 1 114 ? -15.359 -15.974 6.850 1.00 86.44 114 ASP A N 1
ATOM 914 C CA . ASP A 1 114 ? -15.118 -17.388 7.233 1.00 86.44 114 ASP A CA 1
ATOM 915 C C . ASP A 1 114 ? -14.749 -18.257 6.029 1.00 86.44 114 ASP A C 1
ATOM 917 O O . ASP A 1 114 ? -14.137 -19.311 6.179 1.00 86.44 114 ASP A O 1
ATOM 921 N N . ASP A 1 115 ? -15.155 -17.812 4.844 1.00 90.38 115 ASP A N 1
ATOM 922 C CA . ASP A 1 115 ? -15.001 -18.530 3.593 1.00 90.38 115 ASP A CA 1
ATOM 923 C C . ASP A 1 115 ? -13.599 -18.300 3.010 1.00 90.38 115 ASP A C 1
ATOM 925 O O . ASP A 1 115 ? -13.157 -17.160 2.823 1.00 90.38 115 AS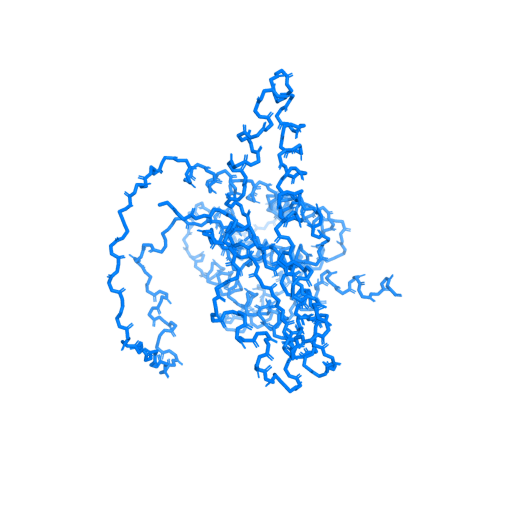P A O 1
ATOM 929 N N . GLU A 1 116 ? -12.886 -19.395 2.757 1.00 89.25 116 GLU A N 1
ATOM 930 C CA . GLU A 1 116 ? -11.518 -19.370 2.245 1.00 89.25 116 GLU A CA 1
ATOM 931 C C . GLU A 1 116 ? -11.442 -18.806 0.820 1.00 89.25 116 GLU A C 1
ATOM 933 O O . GLU A 1 116 ? -10.521 -18.049 0.513 1.00 89.25 116 GLU A O 1
ATOM 938 N N . GLU A 1 117 ? -12.434 -19.090 -0.025 1.00 87.19 117 GLU A N 1
ATOM 939 C CA . GLU A 1 117 ? -12.492 -18.602 -1.403 1.00 87.19 117 GLU A CA 1
ATOM 940 C C . GLU A 1 117 ? -12.715 -17.086 -1.427 1.00 87.19 117 GLU A C 1
ATOM 942 O O . GLU A 1 117 ? -12.073 -16.376 -2.201 1.00 87.19 117 GLU A O 1
ATOM 947 N N . LEU A 1 118 ? -13.554 -16.554 -0.530 1.00 86.38 118 LEU A N 1
ATOM 948 C CA . LEU A 1 118 ? -13.744 -15.107 -0.381 1.00 86.38 118 LEU A CA 1
ATOM 949 C C . LEU A 1 118 ? -12.500 -14.408 0.174 1.00 86.38 118 LEU A C 1
ATOM 951 O O . LEU A 1 118 ? -12.160 -13.314 -0.288 1.00 86.38 118 LEU A O 1
ATOM 955 N N . ARG A 1 119 ? -11.791 -15.023 1.130 1.00 87.38 119 ARG A N 1
ATOM 956 C CA . ARG A 1 119 ? -10.493 -14.508 1.602 1.00 87.38 119 ARG A CA 1
ATOM 957 C C . ARG A 1 119 ? -9.481 -14.472 0.462 1.00 87.38 119 ARG A C 1
ATOM 959 O O . ARG A 1 119 ? -8.833 -13.447 0.254 1.00 87.38 119 ARG A O 1
ATOM 966 N N . LEU A 1 120 ? -9.379 -15.561 -0.298 1.00 83.06 120 LEU A N 1
ATOM 967 C CA . LEU A 1 120 ? -8.492 -15.655 -1.451 1.00 83.06 120 LEU A CA 1
ATOM 968 C C . LEU A 1 120 ? -8.868 -14.627 -2.525 1.00 83.06 120 LEU A C 1
ATOM 970 O O . LEU A 1 120 ? -7.990 -13.959 -3.063 1.00 83.06 120 LEU A O 1
ATOM 974 N N . CYS A 1 121 ? -10.162 -14.427 -2.778 1.00 84.12 121 CYS A N 1
ATOM 975 C CA . CYS A 1 121 ? -10.674 -13.409 -3.690 1.00 84.12 121 CYS A CA 1
ATOM 976 C C . CYS A 1 121 ? -10.238 -11.997 -3.261 1.00 84.12 121 CYS A C 1
ATOM 978 O O . CYS A 1 121 ? -9.682 -11.247 -4.070 1.00 84.12 121 CYS A O 1
ATOM 980 N N . LEU A 1 122 ? -10.388 -11.653 -1.977 1.00 83.00 122 LEU A N 1
ATOM 981 C CA . LEU A 1 122 ? -9.945 -10.364 -1.442 1.00 83.00 122 LEU A CA 1
ATOM 982 C C . LEU A 1 122 ? -8.430 -10.173 -1.604 1.00 83.00 122 LEU A C 1
ATOM 984 O O . LEU A 1 122 ? -7.997 -9.136 -2.109 1.00 83.00 122 LEU A O 1
ATOM 988 N N . VAL A 1 123 ? -7.627 -11.178 -1.243 1.00 80.06 123 VAL A N 1
ATOM 989 C CA . VAL A 1 123 ? -6.163 -11.142 -1.402 1.00 80.06 123 VAL A CA 1
ATOM 990 C C . VAL A 1 123 ? -5.772 -11.006 -2.877 1.00 80.06 123 VAL A C 1
ATOM 992 O O . VAL A 1 123 ? -4.948 -10.157 -3.218 1.00 80.06 123 VAL A O 1
ATOM 995 N N . SER A 1 124 ? -6.401 -11.774 -3.769 1.00 74.12 124 SER A N 1
ATOM 996 C CA . SER A 1 124 ? -6.143 -11.723 -5.213 1.00 74.12 124 SER A CA 1
ATOM 997 C C . SER A 1 124 ? -6.501 -10.365 -5.823 1.00 74.12 124 SER A C 1
ATOM 999 O O . SER A 1 124 ? -5.800 -9.878 -6.711 1.00 74.12 124 SER A O 1
ATOM 1001 N N . THR A 1 125 ? -7.533 -9.697 -5.300 1.00 79.88 125 THR A N 1
ATOM 1002 C CA . THR A 1 125 ? -7.909 -8.340 -5.713 1.00 79.88 125 THR A CA 1
ATOM 1003 C C . THR A 1 125 ? -6.828 -7.336 -5.315 1.00 79.88 125 THR A C 1
ATOM 1005 O O . THR A 1 125 ? -6.439 -6.500 -6.128 1.00 79.88 125 THR A O 1
ATOM 1008 N N . GLN A 1 126 ? -6.274 -7.442 -4.102 1.00 80.38 126 GLN A N 1
ATOM 1009 C CA . GLN A 1 126 ? -5.164 -6.581 -3.672 1.00 80.38 126 GLN A CA 1
ATOM 1010 C C . GLN A 1 126 ? -3.897 -6.818 -4.505 1.00 80.38 126 GLN A C 1
ATOM 1012 O O . GLN A 1 126 ? -3.228 -5.866 -4.905 1.00 80.38 126 GLN A O 1
ATOM 1017 N N . GLN A 1 127 ? -3.598 -8.075 -4.840 1.00 76.06 127 GLN A N 1
ATOM 1018 C CA . GLN A 1 127 ? -2.491 -8.412 -5.740 1.00 76.06 127 GLN A CA 1
ATOM 1019 C C . GLN A 1 127 ? -2.712 -7.863 -7.156 1.00 76.06 127 GLN A C 1
ATOM 1021 O O . GLN A 1 127 ? -1.794 -7.285 -7.738 1.00 76.06 127 GLN A O 1
ATOM 1026 N N . SER A 1 128 ? -3.933 -7.979 -7.684 1.00 76.56 128 SER A N 1
ATOM 1027 C CA . SER A 1 128 ? -4.310 -7.441 -8.997 1.00 76.56 128 SER A CA 1
ATOM 1028 C C . SER A 1 128 ? -4.180 -5.919 -9.034 1.00 76.56 128 SER A C 1
ATOM 1030 O O . SER A 1 128 ? -3.644 -5.370 -9.995 1.00 76.56 128 SER A O 1
ATOM 1032 N N . ASN A 1 129 ? -4.586 -5.231 -7.961 1.00 80.69 129 ASN A N 1
ATOM 1033 C CA . ASN A 1 129 ? -4.379 -3.790 -7.817 1.00 80.69 129 ASN A CA 1
ATOM 1034 C C . ASN A 1 129 ? -2.891 -3.438 -7.887 1.00 80.69 129 ASN A C 1
ATOM 1036 O O . ASN A 1 129 ? -2.513 -2.513 -8.599 1.00 80.69 129 ASN A O 1
ATOM 1040 N N . MET A 1 130 ? -2.035 -4.215 -7.223 1.00 82.81 130 MET A N 1
ATOM 1041 C CA . MET A 1 130 ? -0.592 -3.994 -7.254 1.00 82.81 130 MET A CA 1
ATOM 1042 C C . MET A 1 130 ? 0.006 -4.208 -8.652 1.00 82.81 130 MET A C 1
ATOM 1044 O O . MET A 1 130 ? 0.851 -3.435 -9.106 1.00 82.81 130 MET A O 1
ATOM 1048 N N . GLU A 1 131 ? -0.460 -5.226 -9.377 1.00 85.38 131 GLU A N 1
ATOM 1049 C CA . GLU A 1 131 ? -0.089 -5.437 -10.777 1.00 85.38 131 GLU A CA 1
ATOM 1050 C C . GLU A 1 131 ? -0.522 -4.271 -11.676 1.00 85.38 131 GLU A C 1
ATOM 1052 O O . GLU A 1 131 ? 0.259 -3.827 -12.521 1.00 85.38 131 GLU A O 1
ATOM 1057 N N . LEU A 1 132 ? -1.724 -3.726 -11.465 1.00 84.62 132 LEU A N 1
ATOM 1058 C CA . LEU A 1 132 ? -2.193 -2.530 -12.167 1.00 84.62 132 LEU A CA 1
ATOM 1059 C C . LEU A 1 132 ? -1.311 -1.313 -11.860 1.00 84.62 132 LEU A C 1
ATOM 1061 O O . LEU A 1 132 ? -0.904 -0.617 -12.791 1.00 84.62 132 LEU A O 1
ATOM 1065 N N . CYS A 1 133 ? -0.935 -1.096 -10.595 1.00 87.12 133 CYS A N 1
ATOM 1066 C CA . CYS A 1 133 ? 0.004 -0.038 -10.206 1.00 87.12 133 CYS A CA 1
ATOM 1067 C C . CYS A 1 133 ? 1.330 -0.157 -10.972 1.00 87.12 133 CYS A C 1
ATOM 1069 O O . CYS A 1 133 ? 1.837 0.835 -11.500 1.00 87.12 133 CYS A O 1
ATOM 1071 N N . MET A 1 134 ? 1.863 -1.376 -11.101 1.00 89.06 134 MET A N 1
ATOM 1072 C CA . MET A 1 134 ? 3.073 -1.634 -11.884 1.00 89.06 134 MET A CA 1
ATOM 1073 C C . MET A 1 134 ? 2.883 -1.348 -13.371 1.00 89.06 134 MET A C 1
ATOM 1075 O O . MET A 1 134 ? 3.725 -0.672 -13.955 1.00 89.06 134 MET A O 1
ATOM 1079 N N . LYS A 1 135 ? 1.782 -1.788 -13.988 1.00 88.62 135 LYS A N 1
ATOM 1080 C CA . LYS A 1 135 ? 1.491 -1.500 -15.406 1.00 88.62 135 LYS A CA 1
ATOM 1081 C C . LYS A 1 135 ? 1.417 0.007 -15.679 1.00 88.62 135 LYS A C 1
ATOM 1083 O O . LYS A 1 135 ? 2.028 0.494 -16.635 1.00 88.62 135 LYS A O 1
ATOM 1088 N N . CYS A 1 136 ? 0.751 0.764 -14.808 1.00 89.44 136 CYS A N 1
ATOM 1089 C CA . CYS A 1 136 ? 0.682 2.223 -14.913 1.00 89.44 136 CYS A CA 1
ATOM 1090 C C . CYS A 1 136 ? 2.060 2.886 -14.733 1.00 89.44 136 CYS A C 1
ATOM 1092 O O . CYS A 1 136 ? 2.428 3.778 -15.500 1.00 89.44 136 CYS A O 1
ATOM 1094 N N . ALA A 1 137 ? 2.862 2.425 -13.769 1.00 89.94 137 ALA A N 1
ATOM 1095 C CA . ALA A 1 137 ? 4.229 2.905 -13.570 1.00 89.94 137 ALA A CA 1
ATOM 1096 C C . ALA A 1 137 ? 5.152 2.600 -14.767 1.00 89.94 137 ALA A C 1
ATOM 1098 O O . ALA A 1 137 ? 5.937 3.456 -15.177 1.00 89.94 137 ALA A O 1
ATOM 1099 N N . ILE A 1 138 ? 5.034 1.407 -15.358 1.00 91.25 138 ILE A N 1
ATOM 1100 C CA . ILE A 1 138 ? 5.795 0.998 -16.547 1.00 91.25 138 ILE A CA 1
ATOM 1101 C C . ILE A 1 138 ? 5.433 1.866 -17.748 1.00 91.25 138 ILE A C 1
ATOM 1103 O O . ILE A 1 138 ? 6.319 2.220 -18.516 1.00 91.25 138 ILE A O 1
ATOM 1107 N N . THR A 1 139 ? 4.170 2.269 -17.890 1.00 90.06 139 THR A N 1
ATOM 1108 C CA . THR A 1 139 ? 3.756 3.177 -18.972 1.00 90.06 139 THR A CA 1
ATOM 1109 C C . THR A 1 139 ? 4.537 4.494 -18.908 1.00 90.06 139 THR A C 1
ATOM 1111 O O . THR A 1 139 ? 5.122 4.909 -19.905 1.00 90.06 139 THR A O 1
ATOM 1114 N N . ILE A 1 140 ? 4.675 5.088 -17.712 1.00 88.31 140 ILE A N 1
ATOM 1115 C CA . ILE A 1 140 ? 5.513 6.286 -17.509 1.00 88.31 140 ILE A CA 1
ATOM 1116 C C . ILE A 1 140 ? 6.971 6.007 -17.884 1.00 88.31 140 ILE A C 1
ATOM 1118 O O . ILE A 1 140 ? 7.606 6.823 -18.550 1.00 88.31 140 ILE A O 1
ATOM 1122 N N . LEU A 1 141 ? 7.516 4.871 -17.449 1.00 89.19 141 LEU A N 1
ATOM 1123 C CA . LEU A 1 141 ? 8.891 4.471 -17.746 1.00 89.19 141 LEU A CA 1
ATOM 1124 C C . LEU A 1 141 ? 9.130 4.358 -19.257 1.00 89.19 141 LEU A C 1
ATOM 1126 O O . LEU A 1 141 ? 10.079 4.953 -19.770 1.00 89.19 141 LEU A O 1
ATOM 1130 N N . VAL A 1 142 ? 8.265 3.636 -19.969 1.00 87.69 142 VAL A N 1
ATOM 1131 C CA . VAL A 1 142 ? 8.359 3.419 -21.417 1.00 87.69 142 VAL A CA 1
ATOM 1132 C C . VAL A 1 142 ? 8.233 4.742 -22.165 1.00 87.69 142 VAL A C 1
ATOM 1134 O O . VAL A 1 142 ? 9.053 5.017 -23.043 1.00 87.69 142 VAL A O 1
ATOM 1137 N N . ASP A 1 143 ? 7.277 5.593 -21.790 1.00 87.00 143 ASP A N 1
ATOM 1138 C CA . ASP A 1 143 ? 7.109 6.913 -22.399 1.00 87.00 143 ASP A CA 1
ATOM 1139 C C . ASP A 1 143 ? 8.361 7.775 -22.224 1.00 87.00 143 ASP A C 1
ATOM 1141 O O . ASP A 1 143 ? 8.839 8.388 -23.182 1.00 87.00 143 ASP A O 1
ATOM 1145 N N . ARG A 1 144 ? 8.950 7.782 -21.023 1.00 85.38 144 ARG A N 1
ATOM 1146 C CA . ARG A 1 144 ? 10.187 8.526 -20.754 1.00 85.38 144 ARG A CA 1
ATOM 1147 C C . ARG A 1 144 ? 11.389 7.958 -21.494 1.00 85.38 144 ARG A C 1
ATOM 1149 O O . ARG A 1 144 ? 12.204 8.748 -21.955 1.00 85.38 144 ARG A O 1
ATOM 1156 N N . ALA A 1 145 ? 11.490 6.640 -21.650 1.00 83.88 145 ALA A N 1
ATOM 1157 C CA . ALA A 1 145 ? 12.555 6.009 -22.427 1.00 83.88 145 ALA A CA 1
ATOM 1158 C C . ALA A 1 145 ? 12.455 6.338 -23.932 1.00 83.88 145 ALA A C 1
ATOM 1160 O O . ALA A 1 145 ? 13.478 6.489 -24.596 1.00 83.88 145 ALA A O 1
ATOM 1161 N N . HIS A 1 146 ? 11.241 6.513 -24.463 1.00 80.00 146 HIS A N 1
ATOM 1162 C CA . HIS A 1 146 ? 11.012 6.829 -25.879 1.00 80.00 146 HIS A CA 1
ATOM 1163 C C . HIS A 1 146 ? 11.089 8.331 -26.208 1.00 80.00 146 HIS A C 1
ATOM 1165 O O . HIS A 1 146 ? 11.420 8.692 -27.335 1.00 80.00 146 HIS A O 1
ATOM 1171 N N . GLN A 1 147 ? 10.832 9.226 -25.247 1.00 75.62 147 GLN A N 1
ATOM 1172 C CA . GLN A 1 147 ? 10.883 10.689 -25.441 1.00 75.62 147 GLN A CA 1
ATOM 1173 C C . GLN A 1 147 ? 12.304 11.260 -25.671 1.00 75.62 147 GLN A C 1
ATOM 1175 O O . GLN A 1 147 ? 12.463 12.460 -25.896 1.00 75.62 147 GLN A O 1
ATOM 1180 N N . LEU A 1 148 ? 13.355 10.436 -25.642 1.00 61.22 148 LEU A N 1
ATOM 1181 C CA . LEU A 1 148 ? 14.763 10.852 -25.516 1.00 61.22 148 LEU A CA 1
ATOM 1182 C C . LEU A 1 148 ? 15.438 11.399 -26.782 1.00 61.22 148 LEU A C 1
ATOM 1184 O O . LEU A 1 148 ? 16.665 11.401 -26.878 1.00 61.22 148 LEU A O 1
ATOM 1188 N N . PHE A 1 149 ? 14.673 11.957 -27.718 1.00 55.09 149 PHE A N 1
ATOM 1189 C CA . PHE A 1 149 ? 15.240 12.755 -28.809 1.00 55.09 149 PHE A CA 1
ATOM 1190 C C . PHE A 1 149 ? 15.602 14.198 -28.401 1.00 55.09 149 PHE A C 1
ATOM 1192 O O . PHE A 1 149 ? 16.172 14.920 -29.218 1.00 55.09 149 PHE A O 1
ATOM 1199 N N . VAL A 1 150 ? 15.343 14.631 -27.155 1.00 53.31 150 VAL A N 1
ATOM 1200 C CA . VAL A 1 150 ? 15.651 16.003 -26.701 1.00 53.31 150 VAL A CA 1
ATOM 1201 C C . VAL A 1 150 ? 16.609 16.007 -25.492 1.00 53.31 150 VAL A C 1
ATOM 1203 O O . VAL A 1 150 ? 16.239 15.540 -24.415 1.00 53.31 150 VAL A O 1
ATOM 1206 N N . PRO A 1 151 ? 17.840 16.546 -25.622 1.00 49.97 151 PRO A N 1
ATOM 1207 C CA . PRO A 1 151 ? 18.899 16.449 -24.615 1.00 49.97 151 PRO A CA 1
ATOM 1208 C C . PRO A 1 151 ? 18.814 17.564 -23.558 1.00 49.97 151 PRO A C 1
ATOM 1210 O O . PRO A 1 151 ? 19.748 18.347 -23.382 1.00 49.97 151 PRO A O 1
ATOM 1213 N N . LEU A 1 152 ? 17.697 17.651 -22.837 1.00 55.97 152 LEU A N 1
ATOM 1214 C CA . LEU A 1 152 ? 17.564 18.539 -21.678 1.00 55.97 152 LEU A CA 1
ATOM 1215 C C . LEU A 1 152 ? 17.620 17.735 -20.378 1.00 55.97 152 LEU A C 1
ATOM 1217 O O . LEU A 1 152 ? 17.190 16.586 -20.324 1.00 55.97 152 LEU A O 1
ATOM 1221 N N . ARG A 1 153 ? 18.225 18.348 -19.350 1.00 69.19 153 ARG A N 1
ATOM 1222 C CA . ARG A 1 153 ? 18.469 17.777 -18.015 1.00 69.19 153 ARG A CA 1
ATOM 1223 C C . ARG A 1 153 ? 17.269 16.952 -17.544 1.00 69.19 153 ARG A C 1
ATOM 1225 O O . ARG A 1 153 ? 16.204 17.506 -17.298 1.00 69.19 153 ARG A O 1
ATOM 1232 N N . PHE A 1 154 ? 17.459 15.644 -17.409 1.00 78.44 154 PHE A N 1
ATOM 1233 C CA . PHE A 1 154 ? 16.424 14.759 -16.896 1.00 78.44 154 PHE A CA 1
ATOM 1234 C C . PHE A 1 154 ? 16.399 14.815 -15.375 1.00 78.44 154 PHE A C 1
ATOM 1236 O O . PHE A 1 154 ? 17.407 14.555 -14.712 1.00 78.44 154 PHE A O 1
ATOM 1243 N N . ASP A 1 155 ? 15.241 15.159 -14.831 1.00 87.31 155 ASP A N 1
ATOM 1244 C CA . ASP A 1 155 ? 15.003 15.152 -13.397 1.00 87.31 155 ASP A CA 1
ATOM 1245 C C . ASP A 1 155 ? 14.603 13.740 -12.951 1.00 87.31 155 ASP A C 1
ATOM 1247 O O . ASP A 1 155 ? 13.437 13.339 -13.017 1.00 87.31 155 ASP A O 1
ATOM 1251 N N . TYR A 1 156 ? 15.599 12.975 -12.499 1.00 86.06 156 TYR A N 1
ATOM 1252 C CA . TYR A 1 156 ? 15.383 11.639 -11.948 1.00 86.06 156 TYR A CA 1
ATOM 1253 C C . TYR A 1 156 ? 14.479 11.650 -10.710 1.00 86.06 156 TYR A C 1
ATOM 1255 O O . TYR A 1 156 ? 13.733 10.695 -10.511 1.00 86.06 156 TYR A O 1
ATOM 1263 N N . GLY A 1 157 ? 14.492 12.722 -9.912 1.00 85.19 157 GLY A N 1
ATOM 1264 C CA . GLY A 1 157 ? 13.643 12.835 -8.731 1.00 85.19 157 GLY A CA 1
ATOM 1265 C C . GLY A 1 157 ? 12.172 12.961 -9.112 1.00 85.19 157 GLY A C 1
ATOM 1266 O O . GLY A 1 157 ? 11.337 12.195 -8.632 1.00 85.19 157 GLY A O 1
ATOM 1267 N N . ALA A 1 158 ? 11.848 13.866 -10.040 1.00 85.06 158 ALA A N 1
ATOM 1268 C CA . ALA A 1 158 ? 10.491 13.984 -10.578 1.00 85.06 158 ALA A CA 1
ATOM 1269 C C . ALA A 1 158 ? 10.020 12.688 -11.259 1.00 85.06 158 ALA A C 1
ATOM 1271 O O . ALA A 1 158 ? 8.863 12.295 -11.114 1.00 85.06 158 ALA A O 1
ATOM 1272 N N . TYR A 1 159 ? 10.918 11.994 -11.960 1.00 87.94 159 TYR A N 1
ATOM 1273 C CA . TYR A 1 159 ? 10.627 10.707 -12.586 1.00 87.94 159 TYR A CA 1
ATOM 1274 C C . TYR A 1 159 ? 10.300 9.604 -11.567 1.00 87.94 159 TYR A C 1
ATOM 1276 O O . TYR A 1 159 ? 9.251 8.967 -11.667 1.00 87.94 159 TYR A O 1
ATOM 1284 N N . GLN A 1 160 ? 11.154 9.409 -10.560 1.00 89.00 160 GLN A N 1
ATOM 1285 C CA . GLN A 1 160 ? 10.935 8.417 -9.504 1.00 89.00 160 GLN A CA 1
ATOM 1286 C C . GLN A 1 160 ? 9.675 8.728 -8.689 1.00 89.00 160 GLN A C 1
ATOM 1288 O O . GLN A 1 160 ? 8.912 7.820 -8.363 1.00 89.00 160 GLN A O 1
ATOM 1293 N N . TYR A 1 161 ? 9.409 10.008 -8.424 1.00 87.25 161 TYR A N 1
ATOM 1294 C CA . TYR A 1 161 ? 8.171 10.452 -7.789 1.00 87.25 161 TYR A CA 1
ATOM 1295 C C . TYR A 1 161 ? 6.931 10.140 -8.646 1.00 87.25 161 TYR A C 1
ATOM 1297 O O . TYR A 1 161 ? 5.930 9.638 -8.136 1.00 87.25 161 TYR A O 1
ATOM 1305 N N . GLY A 1 162 ? 7.017 10.361 -9.962 1.00 86.75 162 GLY A N 1
ATOM 1306 C CA . GLY A 1 162 ? 5.963 10.020 -10.919 1.00 86.75 162 GLY A CA 1
ATOM 1307 C C . GLY A 1 162 ? 5.643 8.523 -10.978 1.00 86.75 162 GLY A C 1
ATOM 1308 O O . GLY A 1 162 ? 4.500 8.160 -11.244 1.00 86.75 162 GLY A O 1
ATOM 1309 N N . ILE A 1 163 ? 6.617 7.656 -10.689 1.00 89.81 163 ILE A N 1
ATOM 1310 C CA . ILE A 1 163 ? 6.395 6.220 -10.477 1.00 89.81 163 ILE A CA 1
ATOM 1311 C C . ILE A 1 163 ? 5.747 5.977 -9.106 1.00 89.81 163 ILE A C 1
ATOM 1313 O O . ILE A 1 163 ? 4.726 5.297 -9.026 1.00 89.81 163 ILE A O 1
ATOM 1317 N N . ALA A 1 164 ? 6.303 6.561 -8.040 1.00 86.69 164 ALA A N 1
ATOM 1318 C CA . ALA A 1 164 ? 5.859 6.348 -6.661 1.00 86.69 164 ALA A CA 1
ATOM 1319 C C . ALA A 1 164 ? 4.389 6.712 -6.418 1.00 86.69 164 ALA A C 1
ATOM 1321 O O . ALA A 1 164 ? 3.731 6.058 -5.615 1.00 86.69 164 ALA A O 1
ATOM 1322 N N . ARG A 1 165 ? 3.842 7.694 -7.143 1.00 85.31 165 ARG A N 1
ATOM 1323 C CA . ARG A 1 165 ? 2.433 8.107 -7.009 1.00 85.31 165 ARG A CA 1
ATOM 1324 C C . ARG A 1 165 ? 1.414 7.004 -7.321 1.00 85.31 165 ARG A C 1
ATOM 1326 O O . ARG A 1 165 ? 0.279 7.097 -6.872 1.00 85.31 165 ARG A O 1
ATOM 1333 N N . TRP A 1 166 ? 1.792 5.988 -8.100 1.00 85.38 166 TRP A N 1
ATOM 1334 C CA . TRP A 1 166 ? 0.902 4.866 -8.421 1.00 85.38 166 TRP A CA 1
ATOM 1335 C C . TRP A 1 166 ? 0.780 3.861 -7.280 1.00 85.38 166 TRP A C 1
ATOM 1337 O O . TRP A 1 166 ? -0.112 3.021 -7.304 1.00 85.38 166 TRP A O 1
ATOM 1347 N N . PHE A 1 167 ? 1.653 3.943 -6.282 1.00 84.00 167 PHE A N 1
ATOM 1348 C CA . PHE A 1 167 ? 1.713 3.016 -5.166 1.00 84.00 167 PHE A CA 1
ATOM 1349 C C . PHE A 1 167 ? 0.995 3.619 -3.958 1.00 84.00 167 PHE A C 1
ATOM 1351 O O . PHE A 1 167 ? 1.576 4.367 -3.174 1.00 84.00 167 PHE A O 1
ATOM 1358 N N . SER A 1 168 ? -0.294 3.301 -3.821 1.00 70.88 168 SER A N 1
ATOM 1359 C CA . SER A 1 168 ? -1.20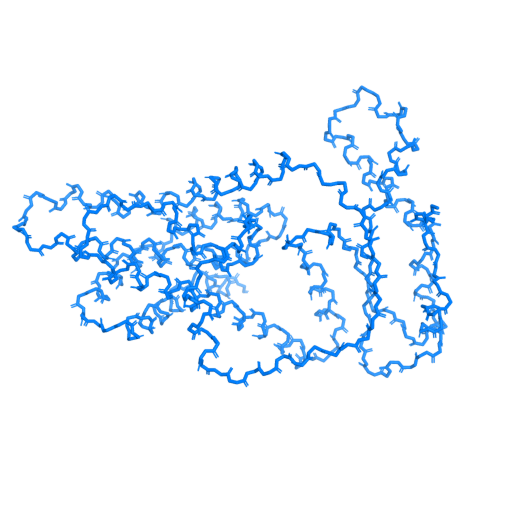0 3.920 -2.841 1.00 70.88 168 SER A CA 1
ATOM 1360 C C . SER A 1 168 ? -0.845 3.647 -1.377 1.00 70.88 168 SER A C 1
ATOM 1362 O O . SER A 1 168 ? -1.306 4.374 -0.498 1.00 70.88 168 SER A O 1
ATOM 1364 N N . HIS A 1 169 ? -0.035 2.617 -1.093 1.00 72.69 169 HIS A N 1
ATOM 1365 C CA . HIS A 1 169 ? 0.479 2.349 0.257 1.00 72.69 169 HIS A CA 1
ATOM 1366 C C . HIS A 1 169 ? 1.482 3.408 0.722 1.00 72.69 169 HIS A C 1
ATOM 1368 O O . HIS A 1 169 ? 1.739 3.539 1.918 1.00 72.69 169 HIS A O 1
ATOM 1374 N N . LEU A 1 170 ? 2.030 4.185 -0.211 1.00 68.06 170 LEU A N 1
ATOM 1375 C CA . LEU A 1 170 ? 2.825 5.361 0.077 1.00 68.06 170 LEU A CA 1
ATOM 1376 C C . LEU A 1 170 ? 1.878 6.553 0.102 1.00 68.06 170 LEU A C 1
ATOM 1378 O O . LEU A 1 170 ? 1.161 6.820 -0.862 1.00 68.06 170 LEU A O 1
ATOM 1382 N N . LYS A 1 171 ? 1.872 7.307 1.204 1.00 65.00 171 LYS A N 1
ATOM 1383 C CA . LYS A 1 171 ? 1.067 8.529 1.359 1.00 65.00 171 LYS A CA 1
ATOM 1384 C C . LYS A 1 171 ? 1.632 9.685 0.529 1.00 65.00 171 LYS A C 1
ATOM 1386 O O . LYS A 1 171 ? 1.861 10.781 1.038 1.00 65.00 171 LYS A O 1
ATOM 1391 N N . VAL A 1 172 ? 1.857 9.444 -0.759 1.00 55.16 172 VAL A N 1
ATOM 1392 C CA . VAL A 1 172 ? 2.291 10.431 -1.738 1.00 55.16 172 VAL A CA 1
ATOM 1393 C C . VAL A 1 172 ? 1.120 11.379 -1.960 1.00 55.16 172 VAL A C 1
ATOM 1395 O O . VAL A 1 172 ? 0.160 11.072 -2.661 1.00 55.16 172 VAL A O 1
ATOM 1398 N N . ARG A 1 173 ? 1.141 12.513 -1.259 1.00 45.44 173 ARG A N 1
ATOM 1399 C CA . ARG A 1 173 ? 0.180 13.594 -1.473 1.00 45.44 173 ARG A CA 1
ATOM 1400 C C . ARG A 1 173 ? 0.567 14.360 -2.724 1.00 45.44 173 ARG A C 1
ATOM 1402 O O . ARG A 1 173 ? 1.701 14.814 -2.805 1.00 45.44 173 ARG A O 1
ATOM 1409 N N . GLU A 1 174 ? -0.399 14.680 -3.576 1.00 46.47 174 GLU A N 1
ATOM 1410 C CA . GLU A 1 174 ? -0.262 15.853 -4.434 1.00 46.47 174 GLU A CA 1
ATOM 1411 C C . GLU A 1 174 ? -1.484 16.767 -4.339 1.00 46.47 174 GLU A C 1
ATOM 1413 O O . GLU A 1 174 ? -2.632 16.329 -4.247 1.00 46.47 174 GLU A O 1
ATOM 1418 N N . ARG A 1 175 ? -1.203 18.075 -4.333 1.00 39.47 175 ARG A N 1
ATOM 1419 C CA . ARG A 1 175 ? -2.157 19.094 -4.757 1.00 39.47 175 ARG A CA 1
ATOM 1420 C C . ARG A 1 175 ? -2.305 18.949 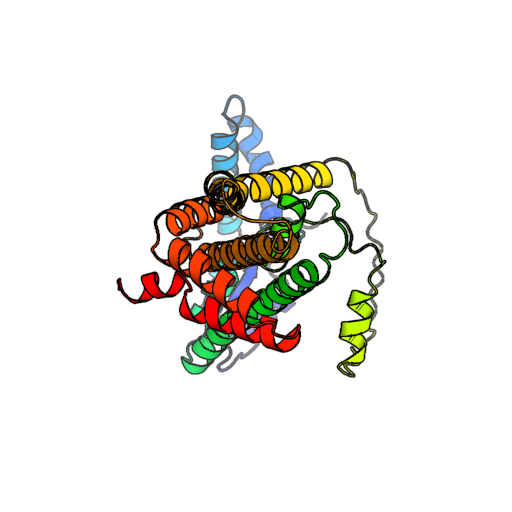-6.267 1.00 39.47 175 ARG A C 1
ATOM 1422 O O . ARG A 1 175 ? -1.309 19.023 -6.966 1.00 39.47 175 ARG A O 1
ATOM 1429 N N . LEU A 1 176 ? -3.551 18.914 -6.723 1.00 36.41 176 LEU A N 1
ATOM 1430 C CA . LEU A 1 176 ? -3.957 19.251 -8.085 1.00 36.41 176 LEU A CA 1
ATOM 1431 C C . LEU A 1 176 ? -3.698 18.157 -9.132 1.00 36.41 176 LEU A C 1
ATOM 1433 O O . LEU A 1 176 ? -2.748 18.197 -9.901 1.00 36.41 176 LEU A O 1
ATOM 1437 N N . ILE A 1 177 ? -4.731 17.337 -9.324 1.00 33.75 177 ILE A N 1
ATOM 1438 C CA . ILE A 1 177 ? -5.310 17.227 -10.666 1.00 33.75 177 ILE A CA 1
ATOM 1439 C C . ILE A 1 177 ? -5.832 18.636 -11.017 1.00 33.75 177 ILE A C 1
ATOM 1441 O O . ILE A 1 177 ? -7.006 18.944 -10.830 1.00 33.75 177 ILE A O 1
ATOM 1445 N N . GLN A 1 178 ? -4.949 19.554 -11.413 1.00 34.88 178 GLN A N 1
ATOM 1446 C CA . GLN A 1 178 ? -5.358 20.661 -12.268 1.00 34.88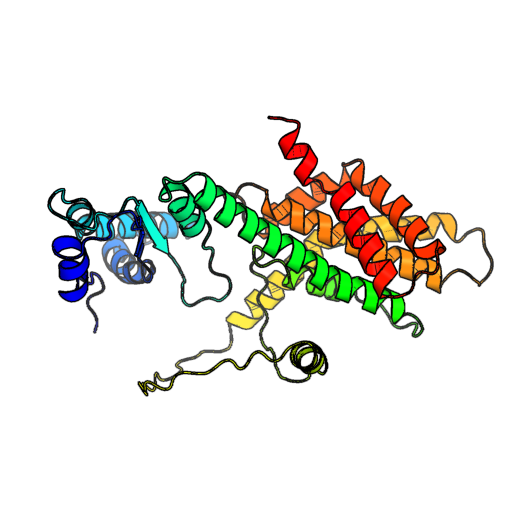 178 GLN A CA 1
ATOM 1447 C C . GLN A 1 178 ? -5.174 20.132 -13.675 1.00 34.88 178 GLN A C 1
ATOM 1449 O O . GLN A 1 178 ? -4.062 20.073 -14.179 1.00 34.88 178 GLN A O 1
ATOM 1454 N N . SER A 1 179 ? -6.290 19.640 -14.217 1.00 43.12 179 SER A N 1
ATOM 1455 C CA . SER A 1 179 ? -6.711 19.855 -15.599 1.00 43.12 179 SER A CA 1
ATOM 1456 C C . SER A 1 179 ? -5.616 20.425 -16.505 1.00 43.12 179 SER A C 1
ATOM 1458 O O . SER A 1 179 ? -5.564 21.635 -16.688 1.00 43.12 179 SER A O 1
ATOM 1460 N N . ASP A 1 180 ? -4.795 19.549 -17.075 1.00 40.59 180 ASP A N 1
ATOM 1461 C CA . ASP A 1 180 ? -4.215 19.732 -18.413 1.00 40.59 180 ASP A CA 1
ATOM 1462 C C . ASP A 1 180 ? -3.808 18.373 -19.020 1.00 40.59 180 ASP A C 1
ATOM 1464 O O . ASP A 1 180 ? -2.819 18.232 -19.738 1.00 40.59 180 ASP A O 1
ATOM 1468 N N . ASP A 1 181 ? -4.599 17.331 -18.742 1.00 37.66 181 ASP A N 1
ATOM 1469 C CA . ASP A 1 181 ? -4.285 15.965 -19.152 1.00 37.66 181 ASP A CA 1
ATOM 1470 C C . ASP A 1 181 ? -5.043 15.534 -20.414 1.00 37.66 181 ASP A C 1
ATOM 1472 O O . ASP A 1 181 ? -6.144 14.984 -20.373 1.00 37.66 181 ASP A O 1
ATOM 1476 N N . SER A 1 182 ? -4.331 15.625 -21.537 1.00 37.47 182 SER A N 1
ATOM 1477 C CA . SER A 1 182 ? -4.501 14.746 -22.707 1.00 37.47 182 SER A CA 1
ATOM 1478 C C . SER A 1 182 ? -4.441 13.243 -22.328 1.00 37.47 182 SER A C 1
ATOM 1480 O O . SER A 1 182 ? -4.969 12.382 -23.029 1.00 37.47 182 SER A O 1
ATOM 1482 N N . LEU A 1 183 ? -3.870 12.910 -21.160 1.00 37.00 183 LEU A N 1
ATOM 1483 C CA . LEU A 1 183 ? -3.805 11.555 -20.599 1.00 37.00 183 LEU A CA 1
ATOM 1484 C C . LEU A 1 183 ? -5.133 11.040 -20.020 1.00 37.00 183 LEU A C 1
ATOM 1486 O O . LEU A 1 183 ? -5.385 9.838 -20.085 1.00 37.00 183 LEU A O 1
ATOM 1490 N N . VAL A 1 184 ? -6.001 11.916 -19.498 1.00 35.62 184 VAL A N 1
ATOM 1491 C CA . VAL A 1 184 ? -7.339 11.516 -19.019 1.00 35.62 184 VAL A CA 1
ATOM 1492 C C . VAL A 1 184 ? -8.241 11.178 -20.209 1.00 35.62 184 VAL A C 1
ATOM 1494 O O . VAL A 1 184 ? -8.982 10.201 -20.146 1.00 35.62 184 VAL A O 1
ATOM 1497 N N . MET A 1 185 ? -8.088 11.900 -21.327 1.00 31.19 185 MET A N 1
ATOM 1498 C CA . MET A 1 185 ? -8.816 11.636 -22.575 1.00 31.19 185 MET A CA 1
ATOM 1499 C C . MET A 1 185 ? -8.485 10.262 -23.185 1.00 31.19 185 MET A C 1
ATOM 1501 O O . MET A 1 185 ? -9.394 9.563 -23.632 1.00 31.19 185 MET A O 1
ATOM 1505 N N . MET A 1 186 ? -7.219 9.822 -23.141 1.00 34.62 186 MET A N 1
ATOM 1506 C CA . MET A 1 186 ? -6.827 8.506 -23.678 1.00 34.62 186 MET A CA 1
ATOM 1507 C C . MET A 1 186 ? -7.399 7.321 -22.887 1.00 34.62 186 MET A C 1
ATOM 1509 O O . MET A 1 186 ? -7.633 6.262 -23.466 1.00 34.62 186 MET A O 1
ATOM 1513 N N . LEU A 1 187 ? -7.664 7.483 -21.587 1.00 33.12 187 LEU A N 1
ATOM 1514 C CA . LEU A 1 187 ? -8.293 6.433 -20.780 1.00 33.12 187 LEU A CA 1
ATOM 1515 C C . LEU A 1 187 ? -9.823 6.409 -20.933 1.00 33.12 187 LEU A C 1
ATOM 1517 O O . LEU A 1 187 ? -10.427 5.351 -20.769 1.00 33.12 187 LEU A O 1
ATOM 1521 N N . THR A 1 188 ? -10.451 7.528 -21.305 1.00 36.66 188 THR A N 1
ATOM 1522 C CA . THR A 1 188 ? -11.889 7.576 -21.628 1.00 36.66 188 THR A CA 1
ATOM 1523 C C . THR A 1 188 ? -12.236 7.037 -23.019 1.00 36.66 188 THR A C 1
ATOM 1525 O O . THR A 1 188 ? -13.344 6.534 -23.201 1.00 36.66 188 THR A O 1
ATOM 1528 N N . ASP A 1 189 ? -11.308 7.062 -23.980 1.00 29.25 189 ASP A N 1
ATOM 1529 C CA . ASP A 1 189 ? -11.565 6.563 -25.343 1.00 29.25 189 ASP A CA 1
ATOM 1530 C C . ASP A 1 189 ? -11.501 5.027 -25.469 1.00 29.25 189 ASP A C 1
ATOM 1532 O O . ASP A 1 189 ? -12.048 4.458 -26.415 1.00 29.25 189 ASP A O 1
ATOM 1536 N N . ALA A 1 190 ? -10.905 4.323 -24.499 1.00 31.91 190 ALA A N 1
ATOM 1537 C CA . ALA A 1 190 ? -10.747 2.865 -24.545 1.00 31.91 190 ALA A CA 1
ATOM 1538 C C . ALA A 1 190 ? -11.929 2.061 -23.959 1.00 31.91 190 ALA A C 1
ATOM 1540 O O . ALA A 1 190 ? -11.903 0.830 -23.980 1.00 31.91 190 ALA A O 1
ATOM 1541 N N . GLY A 1 191 ? -12.993 2.698 -23.463 1.00 26.55 191 GLY A N 1
ATOM 1542 C CA . GLY A 1 191 ? -14.122 1.941 -22.925 1.00 26.55 191 GLY A CA 1
ATOM 1543 C C . GLY A 1 191 ? -15.281 2.798 -22.453 1.00 26.55 191 GLY A C 1
ATOM 1544 O O . GLY A 1 191 ? -15.179 3.525 -21.472 1.00 26.55 191 GLY A O 1
ATOM 1545 N N . LYS A 1 192 ? -16.425 2.638 -23.121 1.00 30.55 192 LYS A N 1
ATOM 1546 C CA . LYS A 1 192 ? -17.746 3.103 -22.688 1.00 30.55 192 LYS A CA 1
ATOM 1547 C C . LYS A 1 192 ? -18.056 2.615 -21.262 1.00 30.55 192 LYS A C 1
ATOM 1549 O O . LYS A 1 192 ? -18.675 1.570 -21.092 1.00 30.55 192 LYS A O 1
ATOM 1554 N N . ILE A 1 193 ? -17.685 3.383 -20.244 1.00 24.20 193 ILE A N 1
ATOM 1555 C CA . ILE A 1 193 ? -18.248 3.263 -18.899 1.00 24.20 193 ILE A CA 1
ATOM 1556 C C . ILE A 1 193 ? -19.004 4.558 -18.633 1.00 24.20 193 ILE A C 1
ATOM 1558 O O . ILE A 1 193 ? -18.442 5.577 -18.244 1.00 24.20 193 ILE A O 1
ATOM 1562 N N . ALA A 1 194 ? -20.310 4.514 -18.884 1.00 21.25 194 ALA A N 1
ATOM 1563 C CA . ALA A 1 194 ? -21.224 5.511 -18.362 1.00 21.25 194 ALA A CA 1
ATOM 1564 C C . ALA A 1 194 ? -21.285 5.331 -16.840 1.00 21.25 194 ALA A C 1
ATOM 1566 O O . ALA A 1 194 ? -21.932 4.409 -16.344 1.00 21.25 194 ALA A O 1
ATOM 1567 N N . VAL A 1 195 ? -20.602 6.197 -16.092 1.00 24.34 195 VAL A N 1
ATOM 1568 C CA . VAL A 1 195 ? -20.863 6.351 -14.659 1.00 24.34 195 VAL A CA 1
ATOM 1569 C C . VAL A 1 195 ? -22.184 7.107 -14.541 1.00 24.34 195 VAL A C 1
ATOM 1571 O O . VAL A 1 195 ? -22.242 8.327 -14.673 1.00 24.34 195 VAL A O 1
ATOM 1574 N N . TYR A 1 196 ? -23.273 6.358 -14.377 1.00 20.89 196 TYR A N 1
ATOM 1575 C CA . TYR A 1 196 ? -24.589 6.908 -14.069 1.00 20.89 196 TYR A CA 1
ATOM 1576 C C . TYR A 1 196 ? -24.567 7.441 -12.629 1.00 20.89 196 TYR A C 1
ATOM 1578 O O . TYR A 1 196 ? -24.642 6.681 -11.665 1.00 20.89 196 TYR A O 1
ATOM 1586 N N . GLU A 1 197 ? -24.443 8.758 -12.478 1.00 24.12 197 GLU A N 1
ATOM 1587 C CA . GLU A 1 197 ? -24.592 9.444 -11.196 1.00 24.12 197 GLU A CA 1
ATOM 1588 C C . GLU A 1 197 ? -26.088 9.524 -10.852 1.00 24.12 197 GLU A C 1
ATOM 1590 O O . GLU A 1 197 ? -26.852 10.319 -11.409 1.00 24.12 197 GLU A O 1
ATOM 1595 N N . ALA A 1 198 ? -26.543 8.648 -9.954 1.00 23.12 198 ALA A N 1
ATOM 1596 C CA . ALA A 1 198 ? -27.895 8.711 -9.425 1.00 23.12 198 ALA A CA 1
ATOM 1597 C C . ALA A 1 198 ? -28.035 9.952 -8.527 1.00 23.12 198 ALA A C 1
ATOM 1599 O O . ALA A 1 198 ? -27.606 9.975 -7.375 1.00 23.12 198 ALA A O 1
ATOM 1600 N N . ARG A 1 199 ? -28.673 10.994 -9.071 1.00 28.48 199 ARG A N 1
ATOM 1601 C CA . ARG A 1 199 ? -29.236 12.115 -8.313 1.00 28.48 199 ARG A CA 1
ATOM 1602 C C . ARG A 1 199 ? -30.169 11.593 -7.215 1.00 28.48 199 ARG A C 1
ATOM 1604 O O . ARG A 1 199 ? -31.323 11.279 -7.489 1.00 28.48 199 ARG A O 1
ATOM 1611 N N . THR A 1 200 ? -29.729 11.650 -5.964 1.00 27.31 200 THR A N 1
ATOM 1612 C CA . THR A 1 200 ? -30.623 11.888 -4.822 1.00 27.31 200 THR A CA 1
ATOM 1613 C C . THR A 1 200 ? -29.985 12.943 -3.936 1.00 27.31 200 THR A C 1
ATOM 1615 O O . THR A 1 200 ? -28.936 12.725 -3.334 1.00 27.31 200 THR A O 1
ATOM 1618 N N . GLY A 1 201 ? -30.587 14.130 -3.965 1.00 30.56 201 GLY A N 1
ATOM 1619 C CA . GLY A 1 201 ? -30.017 15.357 -3.444 1.00 30.56 201 GLY A CA 1
ATOM 1620 C C . GLY A 1 201 ? -29.920 15.406 -1.927 1.00 30.56 201 GLY A C 1
ATOM 1621 O O . GLY A 1 201 ? -30.876 15.093 -1.230 1.00 30.56 201 GLY A O 1
ATO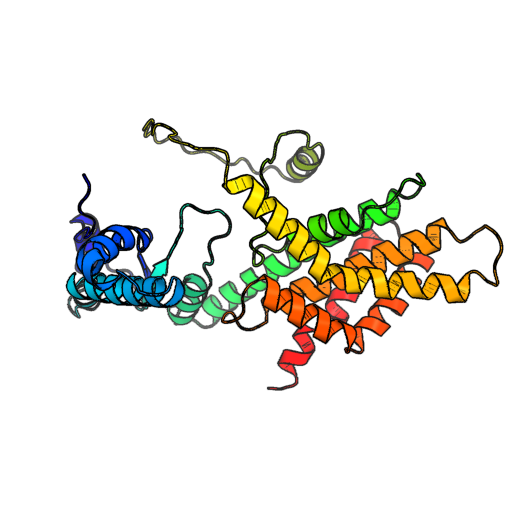M 1622 N N . TRP A 1 202 ? -28.783 15.921 -1.469 1.00 22.27 202 TRP A N 1
ATOM 1623 C CA . TRP A 1 202 ? -28.652 16.726 -0.262 1.00 22.27 202 TRP A CA 1
ATOM 1624 C C . TRP A 1 202 ? -27.627 17.824 -0.554 1.00 22.27 202 TRP A C 1
ATOM 1626 O O . TRP A 1 202 ? -26.419 17.609 -0.517 1.00 22.27 202 TRP A O 1
ATOM 1636 N N . THR A 1 203 ? -28.114 19.017 -0.886 1.00 29.64 203 THR A N 1
ATOM 1637 C CA . THR A 1 203 ? -27.341 20.255 -0.784 1.00 29.64 203 THR A CA 1
ATOM 1638 C C . THR A 1 203 ? -27.135 20.566 0.693 1.00 29.64 203 THR A C 1
ATOM 1640 O O . THR A 1 203 ? -28.065 21.003 1.367 1.00 29.64 203 THR A O 1
ATOM 1643 N N . ALA A 1 204 ? -25.916 20.375 1.187 1.00 23.64 204 ALA A N 1
ATOM 1644 C CA . ALA A 1 204 ? -25.449 21.009 2.411 1.00 23.64 204 ALA A CA 1
ATOM 1645 C C . ALA A 1 204 ? -24.138 21.737 2.104 1.00 23.64 204 ALA A C 1
ATOM 1647 O O . ALA A 1 204 ? -23.065 21.143 2.016 1.00 23.64 204 ALA A O 1
ATOM 1648 N N . LEU A 1 205 ? -24.271 23.049 1.913 1.00 28.08 205 LEU A N 1
ATOM 1649 C CA . LEU A 1 205 ? -23.202 24.028 2.053 1.00 28.08 205 LEU A CA 1
ATOM 1650 C C . LEU A 1 205 ? -22.488 23.789 3.392 1.00 28.08 205 LEU A C 1
ATOM 1652 O O . LEU A 1 205 ? -23.071 24.025 4.448 1.00 28.08 205 LEU A O 1
ATOM 1656 N N . ILE A 1 206 ? -21.232 23.346 3.354 1.00 24.30 206 ILE A N 1
ATOM 1657 C CA . ILE A 1 206 ? -20.323 23.452 4.498 1.00 24.30 206 ILE A CA 1
ATOM 1658 C C . ILE A 1 206 ? -19.327 24.568 4.163 1.00 24.30 206 ILE A C 1
ATOM 1660 O O . ILE A 1 206 ? -18.642 24.473 3.142 1.00 24.30 206 ILE A O 1
ATOM 1664 N N . PRO A 1 207 ? -19.236 25.637 4.976 1.00 23.31 207 PRO A N 1
ATOM 1665 C CA . PRO A 1 207 ? -18.294 26.718 4.743 1.00 23.31 207 PRO A CA 1
ATOM 1666 C C . PRO A 1 207 ? -16.866 26.192 4.887 1.00 23.31 207 PRO A C 1
ATOM 1668 O O . PRO A 1 207 ? -16.464 25.702 5.945 1.00 23.31 207 PRO A O 1
ATOM 1671 N N . CYS A 1 208 ? -16.089 26.323 3.815 1.00 23.02 208 CYS A N 1
ATOM 1672 C CA . CYS A 1 208 ? -14.646 26.160 3.826 1.00 23.02 208 CYS A CA 1
ATOM 1673 C C . CYS A 1 208 ? -14.004 27.226 4.722 1.00 23.02 208 CYS A C 1
ATOM 1675 O O . CYS A 1 208 ? -13.620 28.293 4.253 1.00 23.02 208 CYS A O 1
ATOM 1677 N N . CYS A 1 209 ? -13.788 26.911 5.996 1.00 23.02 209 CYS A N 1
ATOM 1678 C CA . CYS A 1 209 ? -12.689 27.508 6.751 1.00 23.02 209 CYS A CA 1
ATOM 1679 C C . CYS A 1 209 ? -11.411 26.716 6.432 1.00 23.02 209 CYS A C 1
ATOM 1681 O O . CYS A 1 209 ? -10.916 25.941 7.247 1.00 23.02 209 CYS A O 1
ATOM 1683 N N . TYR A 1 210 ? -10.918 26.864 5.200 1.00 28.48 210 TYR A N 1
ATOM 1684 C CA . TYR A 1 210 ? -9.636 26.322 4.752 1.00 28.48 210 TYR A CA 1
ATOM 1685 C C . TYR A 1 210 ? -8.565 27.397 4.957 1.00 28.48 210 TYR A C 1
ATOM 1687 O O . TYR A 1 210 ? -8.570 28.420 4.277 1.00 28.48 210 TYR A O 1
ATOM 1695 N N . SER A 1 211 ? -7.633 27.165 5.881 1.00 25.42 211 SER A N 1
ATOM 1696 C CA . SER A 1 211 ? -6.366 27.900 5.896 1.00 25.42 211 SER A CA 1
ATOM 1697 C C . SER A 1 211 ? -5.381 27.163 4.967 1.00 25.42 211 SER A C 1
ATOM 1699 O O . SER A 1 211 ? -5.082 25.997 5.238 1.00 25.42 211 SER A O 1
ATOM 1701 N N . PRO A 1 212 ? -4.891 27.750 3.853 1.00 32.31 212 PRO A N 1
ATOM 1702 C CA . PRO A 1 212 ? -4.203 26.992 2.793 1.00 32.31 212 PRO A CA 1
ATOM 1703 C C . PRO A 1 212 ? -2.701 26.732 3.026 1.00 32.31 212 PRO A C 1
ATOM 1705 O O . PRO A 1 212 ? -2.027 26.182 2.148 1.00 32.31 212 PRO A O 1
ATOM 1708 N N . VAL A 1 213 ? -2.138 27.152 4.161 1.00 36.88 213 VAL A N 1
ATOM 1709 C CA . VAL A 1 213 ? -0.688 27.408 4.242 1.00 36.88 213 VAL A CA 1
ATOM 1710 C C . VAL A 1 213 ? 0.144 26.185 4.676 1.00 36.88 213 VAL A C 1
ATOM 1712 O O . VAL A 1 213 ? 1.264 26.033 4.198 1.00 36.88 213 VAL A O 1
ATOM 1715 N N . ASP A 1 214 ? -0.399 25.247 5.464 1.00 38.56 214 ASP A N 1
ATOM 1716 C CA . ASP A 1 214 ? 0.406 24.141 6.038 1.00 38.56 214 ASP A CA 1
ATOM 1717 C C . ASP A 1 214 ? 0.362 22.807 5.271 1.00 38.56 214 ASP A C 1
ATOM 1719 O O . ASP A 1 214 ? 1.275 21.987 5.379 1.00 38.56 214 ASP A O 1
ATOM 1723 N N . SER A 1 215 ? -0.665 22.563 4.451 1.00 48.34 215 SER A N 1
ATOM 1724 C CA . SER A 1 215 ? -0.813 21.278 3.744 1.00 48.34 215 SER A CA 1
ATOM 1725 C C . SER A 1 215 ? 0.148 21.106 2.562 1.00 48.34 215 SER A C 1
ATOM 1727 O O . SER A 1 215 ? 0.432 19.976 2.173 1.00 48.34 215 SER A O 1
ATOM 1729 N N . GLY A 1 216 ? 0.633 22.216 1.992 1.00 52.19 216 GLY A N 1
ATOM 1730 C CA . GLY A 1 216 ? 1.524 22.230 0.825 1.00 52.19 216 GLY A CA 1
ATOM 1731 C C . GLY A 1 216 ? 2.962 21.921 1.197 1.00 52.19 216 GLY A C 1
ATOM 1732 O O . GLY A 1 216 ? 3.541 20.995 0.643 1.00 52.19 216 GLY A O 1
ATOM 1733 N N . ARG A 1 217 ? 3.485 22.602 2.225 1.00 56.78 217 ARG A N 1
ATOM 1734 C CA . ARG A 1 217 ? 4.840 22.346 2.734 1.00 56.78 217 ARG A CA 1
ATOM 1735 C C . ARG A 1 217 ? 5.032 20.900 3.170 1.00 56.78 217 ARG A C 1
ATOM 1737 O O . ARG A 1 217 ? 6.067 20.319 2.892 1.00 56.78 217 ARG A O 1
ATOM 1744 N N . GLN A 1 218 ? 4.041 20.293 3.824 1.00 55.59 218 GLN A N 1
ATOM 1745 C CA . GLN A 1 218 ? 4.150 18.889 4.236 1.00 55.59 218 GLN A CA 1
ATOM 1746 C C . GLN A 1 218 ? 4.179 17.916 3.049 1.00 55.59 218 GLN A C 1
ATOM 1748 O O . GLN A 1 218 ? 4.847 16.889 3.134 1.00 55.59 218 GLN A O 1
ATOM 1753 N N . ALA A 1 219 ? 3.472 18.221 1.957 1.00 61.69 219 ALA A N 1
ATOM 1754 C CA . ALA A 1 219 ? 3.493 17.398 0.749 1.00 61.69 219 ALA A CA 1
ATOM 1755 C C . ALA A 1 219 ? 4.826 17.537 -0.005 1.00 61.69 219 ALA A C 1
ATOM 1757 O O . ALA A 1 219 ? 5.405 16.528 -0.394 1.00 61.69 219 ALA A O 1
ATOM 1758 N N . GLU A 1 220 ? 5.347 18.761 -0.134 1.00 70.56 220 GLU A N 1
ATOM 1759 C CA . GLU A 1 220 ? 6.665 19.029 -0.730 1.00 70.56 220 GLU A CA 1
ATOM 1760 C C . GLU A 1 220 ? 7.789 18.352 0.061 1.00 70.56 220 GLU A C 1
ATOM 1762 O O . GLU A 1 220 ? 8.582 17.615 -0.511 1.00 70.56 220 GLU A O 1
ATOM 1767 N N . VAL A 1 221 ? 7.784 18.480 1.391 1.00 75.44 221 VAL A N 1
ATOM 1768 C CA . VAL A 1 221 ? 8.763 17.805 2.258 1.00 75.44 221 VAL A CA 1
ATOM 1769 C C . VAL A 1 221 ? 8.686 16.282 2.112 1.00 75.44 221 VAL A C 1
ATOM 1771 O O . VAL A 1 221 ? 9.715 15.613 2.081 1.00 75.44 221 VAL A O 1
ATOM 1774 N N . TYR A 1 222 ? 7.486 15.704 2.004 1.00 75.06 222 TYR A N 1
ATOM 1775 C CA . TYR A 1 222 ? 7.337 14.259 1.807 1.00 75.06 222 TYR A CA 1
ATOM 1776 C C . TYR A 1 222 ? 7.845 13.804 0.432 1.00 75.06 222 TYR A C 1
ATOM 1778 O O . TYR A 1 222 ? 8.545 12.793 0.347 1.00 75.06 222 TYR A O 1
ATOM 1786 N N . ARG A 1 223 ? 7.548 14.568 -0.626 1.00 80.19 223 ARG A N 1
ATOM 1787 C CA . ARG A 1 223 ? 8.102 14.360 -1.969 1.00 80.19 223 ARG A CA 1
ATOM 1788 C C . ARG A 1 223 ? 9.628 14.373 -1.934 1.00 80.19 223 ARG A C 1
ATOM 1790 O O . ARG A 1 223 ? 10.245 13.419 -2.404 1.00 80.19 223 ARG A O 1
ATOM 1797 N N . ASP A 1 224 ? 10.223 15.405 -1.347 1.00 83.62 224 ASP A N 1
ATOM 1798 C CA . ASP A 1 224 ? 11.676 15.560 -1.277 1.00 83.62 224 ASP A CA 1
ATOM 1799 C C . ASP A 1 224 ? 12.325 14.431 -0.468 1.00 83.62 224 ASP A C 1
ATOM 1801 O O . ASP A 1 224 ? 13.374 13.912 -0.851 1.00 83.62 224 ASP A O 1
ATOM 1805 N N . ASN A 1 225 ? 11.666 13.973 0.600 1.00 85.81 225 ASN A N 1
ATOM 1806 C CA . ASN A 1 225 ? 12.117 12.823 1.380 1.00 85.81 225 ASN A CA 1
ATOM 1807 C C . ASN A 1 225 ? 12.084 11.521 0.569 1.00 85.81 225 ASN A C 1
ATOM 1809 O O . ASN A 1 225 ? 13.063 10.778 0.597 1.00 85.81 225 ASN A O 1
ATOM 1813 N N . ILE A 1 226 ? 11.004 11.240 -0.171 1.00 85.50 226 ILE A N 1
ATOM 1814 C CA . ILE A 1 226 ? 10.939 10.057 -1.047 1.00 85.50 226 ILE A CA 1
ATOM 1815 C C . ILE A 1 226 ? 12.028 10.117 -2.115 1.00 85.50 226 ILE A C 1
ATOM 1817 O O . ILE A 1 226 ? 12.737 9.133 -2.316 1.00 85.50 226 ILE A O 1
ATOM 1821 N N . ILE A 1 227 ? 12.190 11.267 -2.773 1.00 88.62 227 ILE A N 1
ATOM 1822 C CA . ILE A 1 227 ? 13.228 11.465 -3.791 1.00 88.62 227 ILE A CA 1
ATOM 1823 C C . ILE A 1 227 ? 14.612 11.214 -3.185 1.00 88.62 227 ILE A C 1
ATOM 1825 O O . ILE A 1 227 ? 15.402 10.460 -3.746 1.00 88.62 227 ILE A O 1
ATOM 1829 N N . SER A 1 228 ? 14.884 11.779 -2.008 1.00 89.94 228 SER A N 1
ATOM 1830 C CA . SER A 1 228 ? 16.143 11.589 -1.285 1.00 89.94 228 SER A CA 1
ATOM 1831 C C . SER A 1 228 ? 16.410 10.115 -0.952 1.00 89.94 228 SER A C 1
ATOM 1833 O O . SER A 1 228 ? 17.519 9.624 -1.163 1.00 89.94 228 SER A O 1
ATOM 1835 N N . ILE A 1 229 ? 15.388 9.376 -0.509 1.00 90.56 229 ILE A N 1
ATOM 1836 C CA . ILE A 1 229 ? 15.500 7.946 -0.184 1.00 90.56 229 ILE A CA 1
ATOM 1837 C C . ILE A 1 229 ? 15.744 7.094 -1.436 1.00 90.56 229 ILE A C 1
ATOM 1839 O O . ILE A 1 229 ? 16.488 6.119 -1.364 1.00 90.56 229 ILE A O 1
ATOM 1843 N N . LEU A 1 230 ? 15.147 7.447 -2.578 1.00 91.38 230 LEU A N 1
ATOM 1844 C CA . LEU A 1 230 ? 15.300 6.717 -3.843 1.00 91.38 230 LEU A CA 1
ATOM 1845 C C . LEU A 1 230 ? 16.559 7.115 -4.633 1.00 91.38 230 LEU A C 1
ATOM 1847 O O . LEU A 1 230 ? 16.971 6.388 -5.544 1.00 91.38 230 LEU A O 1
ATOM 1851 N N . GLN A 1 231 ? 17.210 8.219 -4.264 1.00 91.12 231 GLN A N 1
ATOM 1852 C CA . GLN A 1 231 ? 18.409 8.736 -4.923 1.00 91.12 231 GLN A CA 1
ATOM 1853 C C . GLN A 1 231 ? 19.592 7.749 -5.013 1.00 91.12 231 GLN A C 1
ATOM 1855 O O . GLN A 1 231 ? 20.293 7.758 -6.033 1.00 91.12 231 GLN A O 1
ATOM 1860 N N . PRO A 1 232 ? 19.835 6.844 -4.039 1.00 92.94 232 PRO A N 1
ATOM 1861 C CA . PRO A 1 232 ? 20.862 5.810 -4.167 1.00 92.94 232 PRO A CA 1
ATOM 1862 C C . PRO A 1 232 ? 20.690 4.919 -5.407 1.00 92.94 232 PRO A C 1
ATOM 1864 O O . PRO A 1 232 ? 21.688 4.465 -5.970 1.00 92.94 232 PRO A O 1
ATOM 1867 N N . LEU A 1 233 ? 19.453 4.711 -5.880 1.00 90.62 233 LEU A N 1
ATOM 1868 C CA . LEU A 1 233 ? 19.181 3.948 -7.103 1.00 90.62 233 LEU A CA 1
ATOM 1869 C C . LEU A 1 233 ? 19.741 4.670 -8.336 1.00 90.62 233 LEU A C 1
ATOM 1871 O O . LEU A 1 233 ? 20.375 4.047 -9.183 1.00 90.62 233 LEU A O 1
ATOM 1875 N N . VAL A 1 234 ? 19.582 5.996 -8.407 1.00 87.19 234 VAL A N 1
ATOM 1876 C CA . VAL A 1 234 ? 20.149 6.836 -9.476 1.00 87.19 234 VAL A CA 1
ATOM 1877 C C . VAL A 1 234 ? 21.677 6.816 -9.415 1.00 87.19 234 VAL A C 1
ATOM 1879 O O . VAL A 1 234 ? 22.343 6.617 -10.434 1.00 87.19 234 VAL A O 1
ATOM 1882 N N . GLY A 1 235 ? 22.246 6.968 -8.214 1.00 83.31 235 GLY A N 1
ATOM 1883 C CA . GLY A 1 235 ? 23.695 6.971 -7.993 1.00 83.31 235 GLY A CA 1
ATOM 1884 C C . GLY A 1 235 ? 24.380 5.673 -8.434 1.00 83.31 235 GLY A C 1
ATOM 1885 O O . GLY A 1 235 ? 25.460 5.717 -9.036 1.00 83.31 235 GLY A O 1
ATOM 1886 N N . ARG A 1 236 ? 23.721 4.524 -8.219 1.00 84.06 236 ARG A N 1
ATOM 1887 C CA . ARG A 1 236 ? 24.216 3.207 -8.649 1.00 84.06 236 ARG A CA 1
ATOM 1888 C C . ARG A 1 236 ? 24.408 3.134 -10.163 1.00 84.06 236 ARG A C 1
ATOM 1890 O O . ARG A 1 236 ? 25.462 2.706 -10.624 1.00 84.06 236 ARG A O 1
ATOM 1897 N N . PHE A 1 237 ? 23.419 3.586 -10.930 1.00 81.06 237 PHE A N 1
ATOM 1898 C CA . PHE A 1 237 ? 23.440 3.504 -12.394 1.00 81.06 237 PHE A CA 1
ATOM 1899 C C . PHE A 1 237 ? 24.158 4.690 -13.059 1.00 81.06 237 PHE A C 1
ATOM 1901 O O . PHE A 1 237 ? 24.554 4.612 -14.222 1.00 81.06 237 PHE A O 1
ATOM 1908 N N . SER A 1 238 ? 24.396 5.774 -12.315 1.00 75.88 238 SER A N 1
ATOM 1909 C CA . SER A 1 238 ? 25.173 6.933 -12.779 1.00 75.88 238 SER A CA 1
ATOM 1910 C C . SER A 1 238 ? 26.685 6.709 -12.697 1.00 75.88 238 SER A C 1
ATOM 1912 O O . SER A 1 238 ? 27.419 7.108 -13.599 1.00 75.88 238 SER A O 1
ATOM 1914 N N . SER A 1 239 ? 27.169 6.019 -11.659 1.00 57.97 239 SER A N 1
ATOM 1915 C CA . SER A 1 239 ? 28.611 5.807 -11.429 1.00 57.97 239 SER A CA 1
ATOM 1916 C C . SER A 1 239 ? 29.279 4.888 -12.465 1.00 57.97 239 SER A C 1
ATOM 1918 O O . SER A 1 239 ? 30.473 5.005 -12.733 1.00 57.97 239 SER A O 1
ATOM 1920 N N . ILE A 1 240 ? 28.507 4.007 -13.108 1.00 53.69 240 ILE A N 1
ATOM 1921 C CA . ILE A 1 240 ? 28.997 3.041 -14.111 1.00 53.69 240 ILE A CA 1
ATOM 1922 C C . ILE A 1 240 ? 29.391 3.734 -15.434 1.00 53.69 240 ILE A C 1
ATOM 1924 O O . ILE A 1 240 ? 30.197 3.213 -16.213 1.00 53.69 240 ILE A O 1
ATOM 1928 N N . LEU A 1 241 ? 28.895 4.952 -15.672 1.00 47.22 241 LEU A N 1
ATOM 1929 C CA . LEU A 1 241 ? 29.215 5.737 -16.866 1.00 47.22 241 LEU A CA 1
ATOM 1930 C C . LEU A 1 241 ? 30.617 6.345 -16.836 1.00 47.22 241 LEU A C 1
ATOM 1932 O O . LEU A 1 241 ? 31.242 6.436 -17.886 1.00 47.22 241 LEU A O 1
ATOM 1936 N N . ILE A 1 242 ? 31.141 6.707 -15.660 1.00 48.53 242 ILE A N 1
ATOM 1937 C CA . ILE A 1 242 ? 32.469 7.336 -15.543 1.00 48.53 242 ILE A CA 1
ATOM 1938 C C . ILE A 1 242 ? 33.585 6.334 -15.889 1.00 48.53 242 ILE A C 1
ATOM 1940 O O . ILE A 1 242 ? 34.615 6.714 -16.438 1.00 48.53 242 ILE A O 1
ATOM 1944 N N . LEU A 1 243 ? 33.364 5.040 -15.639 1.00 43.91 243 LEU A N 1
ATOM 1945 C CA . LEU A 1 243 ? 34.340 3.987 -15.939 1.00 43.91 243 LEU A CA 1
ATOM 1946 C C . LEU A 1 243 ? 34.301 3.506 -17.402 1.00 43.91 243 LEU A C 1
ATOM 1948 O O . LEU A 1 243 ? 35.275 2.924 -17.875 1.00 43.91 243 LEU A O 1
ATOM 1952 N N . SER A 1 244 ? 33.210 3.750 -18.137 1.00 45.12 244 SER A N 1
ATOM 1953 C CA . SER A 1 244 ? 33.021 3.264 -19.517 1.00 45.12 244 SER A CA 1
ATOM 1954 C C . SER A 1 244 ? 33.205 4.335 -20.603 1.00 45.12 244 SER A C 1
ATOM 1956 O O . SER A 1 244 ? 33.487 3.993 -21.753 1.00 45.12 244 SER A O 1
ATOM 1958 N N . THR A 1 245 ? 33.143 5.627 -20.263 1.00 43.66 245 THR A N 1
ATOM 1959 C CA . THR A 1 245 ? 33.348 6.751 -21.202 1.00 43.66 245 THR A CA 1
ATOM 1960 C C . THR A 1 245 ? 34.775 6.908 -21.724 1.00 43.66 245 THR A C 1
ATOM 1962 O O . THR A 1 245 ? 34.986 7.669 -22.664 1.00 43.66 245 THR A O 1
ATOM 1965 N N . VAL A 1 246 ? 35.754 6.165 -21.203 1.00 50.94 246 VAL A N 1
ATOM 1966 C CA . VAL A 1 246 ? 37.145 6.231 -21.687 1.00 50.94 246 VAL A CA 1
ATOM 1967 C C . VAL A 1 246 ? 37.329 5.555 -23.064 1.00 50.94 246 VAL A C 1
ATOM 1969 O O . VAL A 1 246 ? 38.392 5.704 -23.660 1.00 50.94 246 VAL A O 1
ATOM 1972 N N . ARG A 1 247 ? 36.336 4.829 -23.625 1.00 46.50 247 ARG A N 1
ATOM 1973 C CA . ARG A 1 247 ? 36.604 3.940 -24.784 1.00 46.50 247 ARG A CA 1
ATOM 1974 C C . ARG A 1 247 ? 35.725 3.952 -26.047 1.00 46.50 247 ARG A C 1
ATOM 1976 O O . ARG A 1 247 ? 36.117 3.229 -26.957 1.00 46.50 247 ARG A O 1
ATOM 1983 N N . VAL A 1 248 ? 34.621 4.697 -26.219 1.00 42.31 248 VAL A N 1
ATOM 1984 C CA . VAL A 1 248 ? 33.782 4.512 -27.444 1.00 42.31 248 VAL A CA 1
ATOM 1985 C C . VAL A 1 248 ? 33.213 5.801 -28.068 1.00 42.31 248 VAL A C 1
ATOM 1987 O O . VAL A 1 248 ? 32.722 6.689 -27.375 1.00 42.31 248 VAL A O 1
ATOM 1990 N N . GLN A 1 249 ? 33.286 5.858 -29.410 1.00 46.41 249 GLN A N 1
ATOM 1991 C CA . GLN A 1 249 ? 32.786 6.884 -30.340 1.00 46.41 249 GLN A CA 1
ATOM 1992 C C . GLN A 1 249 ? 31.265 7.141 -30.251 1.00 46.41 249 GLN A C 1
ATOM 1994 O O . GLN A 1 249 ? 30.494 6.321 -29.769 1.00 46.41 249 GLN A O 1
ATOM 1999 N N . GLN A 1 250 ? 30.851 8.306 -30.760 1.00 50.22 250 GLN A N 1
ATOM 2000 C CA . GLN A 1 250 ? 29.636 9.101 -30.495 1.00 50.22 250 GLN A CA 1
ATOM 2001 C C . GLN A 1 250 ? 28.236 8.480 -30.738 1.00 50.22 250 GLN A C 1
ATOM 2003 O O . GLN A 1 250 ? 27.248 9.198 -30.596 1.00 50.22 250 GLN A O 1
ATOM 2008 N N . ALA A 1 251 ? 28.095 7.182 -31.015 1.00 50.31 251 ALA A N 1
ATOM 2009 C CA . ALA A 1 251 ? 26.794 6.552 -31.278 1.00 50.31 251 ALA A CA 1
ATOM 2010 C C . ALA A 1 251 ? 25.954 6.072 -30.060 1.00 50.31 251 ALA A C 1
ATOM 2012 O O . ALA A 1 251 ? 24.758 5.886 -30.261 1.00 50.31 251 ALA A O 1
ATOM 2013 N N . PRO A 1 252 ? 26.426 5.900 -28.801 1.00 62.59 252 PRO A N 1
ATOM 2014 C CA . PRO A 1 252 ? 25.569 5.276 -27.786 1.00 62.59 252 PRO A CA 1
ATOM 2015 C C . PRO A 1 252 ? 25.014 6.235 -26.725 1.00 62.59 252 PRO A C 1
ATOM 2017 O O . PRO A 1 252 ? 24.518 5.758 -25.716 1.00 62.59 252 PRO A O 1
ATOM 2020 N N . LYS A 1 253 ? 25.060 7.566 -26.877 1.00 68.69 253 LYS A N 1
ATOM 2021 C CA . LYS A 1 253 ? 24.594 8.459 -25.789 1.00 68.69 253 LYS A CA 1
ATOM 2022 C C . LYS A 1 253 ? 23.097 8.308 -25.486 1.00 68.69 253 LYS A C 1
ATOM 2024 O O . LYS A 1 253 ? 22.733 8.213 -24.320 1.00 68.69 253 LYS A O 1
ATOM 2029 N N . ALA A 1 254 ? 22.250 8.224 -26.515 1.00 71.00 254 ALA A N 1
ATOM 2030 C CA . ALA A 1 254 ? 20.807 8.033 -26.343 1.00 71.00 254 ALA A CA 1
ATOM 2031 C C . ALA A 1 254 ? 20.474 6.644 -25.771 1.00 71.00 254 ALA A C 1
ATOM 2033 O O . ALA A 1 254 ? 19.697 6.536 -24.829 1.00 71.00 254 ALA A O 1
ATOM 2034 N N . LEU A 1 255 ? 21.133 5.592 -26.272 1.00 77.62 255 LEU A N 1
ATOM 2035 C CA . LEU A 1 255 ? 20.950 4.221 -25.786 1.00 77.62 255 LEU A CA 1
ATOM 2036 C C . LEU A 1 255 ? 21.438 4.052 -24.339 1.00 77.62 255 LEU A C 1
ATOM 2038 O O . LEU A 1 255 ? 20.787 3.396 -23.533 1.00 77.62 255 LEU A O 1
ATOM 2042 N N . MET A 1 256 ? 22.574 4.657 -23.983 1.00 79.56 256 MET A N 1
ATOM 2043 C CA . MET A 1 256 ? 23.065 4.683 -22.602 1.00 79.56 256 MET A CA 1
ATOM 2044 C C . MET A 1 256 ? 22.094 5.419 -21.680 1.00 79.56 256 MET A C 1
ATOM 2046 O O . MET A 1 256 ? 21.876 4.979 -20.557 1.00 79.56 256 MET A O 1
ATOM 2050 N N . PHE A 1 257 ? 21.485 6.502 -22.156 1.00 82.31 257 PHE A N 1
ATOM 2051 C CA . PHE A 1 257 ? 20.537 7.274 -21.367 1.00 82.31 257 PHE A CA 1
ATOM 2052 C C . PHE A 1 257 ? 19.198 6.539 -21.164 1.00 82.31 257 PHE A C 1
ATOM 2054 O O . PHE A 1 257 ? 18.711 6.446 -20.038 1.00 82.31 257 PHE A O 1
ATOM 2061 N N . ALA A 1 258 ? 18.658 5.917 -22.218 1.00 84.94 258 ALA A N 1
ATOM 2062 C CA . ALA A 1 258 ? 17.482 5.048 -22.128 1.00 84.94 258 ALA A CA 1
ATOM 2063 C C . ALA A 1 258 ? 17.715 3.872 -21.165 1.00 84.94 258 ALA A C 1
ATOM 2065 O O . ALA A 1 258 ? 16.873 3.596 -20.312 1.00 84.94 258 ALA A O 1
ATOM 2066 N N . ASN A 1 259 ? 18.901 3.253 -21.229 1.00 88.69 259 ASN A N 1
ATOM 2067 C CA . ASN A 1 259 ? 19.317 2.215 -20.287 1.00 88.69 259 ASN A CA 1
ATOM 2068 C C . ASN A 1 259 ? 19.225 2.687 -18.834 1.00 88.69 259 ASN A C 1
ATOM 2070 O O . ASN A 1 259 ? 18.673 1.974 -18.003 1.00 88.69 259 ASN A O 1
ATOM 2074 N N . GLN A 1 260 ? 19.732 3.881 -18.518 1.00 88.88 260 GLN A N 1
ATOM 2075 C CA . GLN A 1 260 ? 19.670 4.412 -17.155 1.00 88.88 260 GLN A CA 1
ATOM 2076 C C . GLN A 1 260 ? 18.235 4.654 -16.691 1.00 88.88 260 GLN A C 1
ATOM 2078 O O . GLN A 1 260 ? 17.888 4.284 -15.574 1.00 88.88 260 GLN A O 1
ATOM 2083 N N . ILE A 1 261 ? 17.383 5.226 -17.544 1.00 90.06 261 ILE A N 1
ATOM 2084 C CA . ILE A 1 261 ? 15.971 5.471 -17.214 1.00 90.06 261 ILE A CA 1
ATOM 2085 C C . ILE A 1 261 ? 15.230 4.162 -16.943 1.00 90.06 261 ILE A C 1
ATOM 2087 O O . ILE A 1 261 ? 14.471 4.077 -15.972 1.00 90.06 261 ILE A O 1
ATOM 2091 N N . ILE A 1 262 ? 15.482 3.138 -17.759 1.00 92.50 262 ILE A N 1
ATOM 2092 C CA . ILE A 1 262 ? 14.883 1.813 -17.598 1.00 92.50 262 ILE A CA 1
ATOM 2093 C C . ILE A 1 262 ? 15.418 1.142 -16.328 1.00 92.50 262 ILE A C 1
ATOM 2095 O O . ILE A 1 262 ? 14.624 0.662 -15.525 1.00 92.50 262 ILE A O 1
ATOM 2099 N N . GLN A 1 263 ? 16.731 1.181 -16.072 1.00 93.81 263 GLN A N 1
ATOM 2100 C CA . GLN A 1 263 ? 17.335 0.650 -14.841 1.00 93.81 263 GLN A CA 1
ATOM 2101 C C . GLN A 1 263 ? 16.769 1.320 -13.587 1.00 93.81 263 GLN A C 1
ATOM 2103 O O . GLN A 1 263 ? 16.301 0.634 -12.679 1.00 93.81 263 GLN A O 1
ATOM 2108 N N . THR A 1 264 ? 16.783 2.654 -13.539 1.00 93.81 264 THR A N 1
ATOM 2109 C CA . THR A 1 264 ? 16.245 3.421 -12.413 1.00 93.81 264 THR A CA 1
ATOM 2110 C C . THR A 1 264 ? 14.752 3.166 -12.246 1.00 93.81 264 THR A C 1
ATOM 2112 O O . THR A 1 264 ? 14.306 2.958 -11.124 1.00 93.81 264 THR A O 1
ATOM 2115 N N . GLY A 1 265 ? 13.985 3.132 -13.337 1.00 94.56 265 GLY A N 1
ATOM 2116 C CA . GLY A 1 265 ? 12.546 2.889 -13.294 1.00 94.56 265 GLY A CA 1
ATOM 2117 C C . GLY A 1 265 ? 12.190 1.499 -12.770 1.00 94.56 265 GLY A C 1
ATOM 2118 O O . GLY A 1 265 ? 11.397 1.389 -11.839 1.00 94.56 265 GLY A O 1
ATOM 2119 N N . ILE A 1 266 ? 12.827 0.450 -13.303 1.00 96.12 266 ILE A N 1
ATOM 2120 C CA . ILE A 1 266 ? 12.652 -0.934 -12.839 1.00 96.12 266 ILE A CA 1
ATOM 2121 C C . ILE A 1 266 ? 13.035 -1.049 -11.361 1.00 96.12 266 ILE A C 1
ATOM 2123 O O . ILE A 1 266 ? 12.267 -1.592 -10.570 1.00 96.12 266 ILE A O 1
ATOM 2127 N N . ALA A 1 267 ? 14.194 -0.507 -10.974 1.00 96.00 267 ALA A N 1
ATOM 2128 C CA . ALA A 1 267 ? 14.658 -0.532 -9.591 1.00 96.00 267 ALA A CA 1
ATOM 2129 C C . ALA A 1 267 ? 13.663 0.157 -8.648 1.00 96.00 267 ALA A C 1
ATOM 2131 O O . ALA A 1 267 ? 13.332 -0.385 -7.597 1.00 96.00 267 ALA A O 1
ATOM 2132 N N . THR A 1 268 ? 13.158 1.331 -9.036 1.00 94.88 268 THR A N 1
ATOM 2133 C CA . THR A 1 268 ? 12.153 2.061 -8.264 1.00 94.88 268 THR A CA 1
ATOM 2134 C C . THR A 1 268 ? 10.867 1.246 -8.135 1.00 94.88 268 THR A C 1
ATOM 2136 O O . THR A 1 268 ? 10.389 1.087 -7.020 1.00 94.88 268 THR A O 1
ATOM 2139 N N . ILE A 1 269 ? 10.346 0.654 -9.213 1.00 94.75 269 ILE A N 1
ATOM 2140 C CA . ILE A 1 269 ? 9.138 -0.185 -9.150 1.00 94.75 269 ILE A CA 1
ATOM 2141 C C . ILE A 1 269 ? 9.326 -1.377 -8.198 1.00 94.75 269 ILE A C 1
ATOM 2143 O O . ILE A 1 269 ? 8.477 -1.603 -7.342 1.00 94.75 269 ILE A O 1
ATOM 2147 N N . ILE A 1 270 ? 10.444 -2.103 -8.305 1.00 94.19 270 ILE A N 1
ATOM 2148 C CA . ILE A 1 270 ? 10.740 -3.262 -7.446 1.00 94.19 270 ILE A CA 1
ATOM 2149 C C . ILE A 1 270 ? 10.849 -2.851 -5.972 1.00 94.19 270 ILE A C 1
ATOM 2151 O O . ILE A 1 270 ? 10.309 -3.525 -5.101 1.00 94.19 270 ILE A O 1
ATOM 2155 N N . VAL A 1 271 ? 11.531 -1.741 -5.677 1.00 94.50 271 VAL A N 1
ATOM 2156 C CA . VAL A 1 271 ? 11.682 -1.234 -4.304 1.00 94.50 271 VAL A CA 1
ATOM 2157 C C . VAL A 1 271 ? 10.335 -0.839 -3.701 1.00 94.50 271 VAL A C 1
ATOM 2159 O O . VAL A 1 271 ? 10.063 -1.182 -2.552 1.00 94.50 271 VAL A O 1
ATOM 2162 N N . LEU A 1 272 ? 9.499 -0.122 -4.455 1.00 91.56 272 LEU A N 1
ATOM 2163 C CA . LEU A 1 272 ? 8.188 0.325 -3.978 1.00 91.56 272 LEU A CA 1
ATOM 2164 C C . LEU A 1 272 ? 7.219 -0.850 -3.826 1.00 91.56 272 LEU A C 1
ATOM 2166 O O . LEU A 1 272 ? 6.399 -0.847 -2.910 1.00 91.56 272 LEU A O 1
ATOM 2170 N N . GLU A 1 273 ? 7.329 -1.865 -4.687 1.00 91.31 273 GLU A N 1
ATOM 2171 C CA . GLU A 1 273 ? 6.581 -3.109 -4.533 1.00 91.31 273 GLU A CA 1
ATOM 2172 C C . GLU A 1 273 ? 6.981 -3.840 -3.262 1.00 91.31 273 GLU A C 1
ATOM 2174 O O . GLU A 1 273 ? 6.128 -4.092 -2.415 1.00 91.31 273 GLU A O 1
ATOM 2179 N N . TYR A 1 274 ? 8.276 -4.065 -3.065 1.00 90.62 274 TYR A N 1
ATOM 2180 C CA . TYR A 1 274 ? 8.785 -4.729 -1.875 1.00 90.62 274 TYR A CA 1
ATOM 2181 C C . TYR A 1 274 ? 8.438 -3.977 -0.584 1.00 90.62 274 TYR A C 1
ATOM 2183 O O . TYR A 1 274 ? 8.092 -4.597 0.420 1.00 90.62 274 TYR A O 1
ATOM 2191 N N . SER A 1 275 ? 8.461 -2.639 -0.602 1.00 89.31 275 SER A N 1
ATOM 2192 C CA . SER A 1 275 ? 8.119 -1.836 0.575 1.00 89.31 275 SER A CA 1
ATOM 2193 C C . SER A 1 275 ? 6.662 -2.004 1.020 1.00 89.31 275 SER A C 1
ATOM 2195 O O . SER A 1 275 ? 6.366 -1.727 2.180 1.00 89.31 275 SER A O 1
ATOM 2197 N N . ALA A 1 276 ? 5.763 -2.450 0.133 1.00 84.50 276 ALA A N 1
ATOM 2198 C CA . ALA A 1 276 ? 4.376 -2.771 0.477 1.00 84.50 276 ALA A CA 1
ATOM 2199 C C . ALA A 1 276 ? 4.261 -4.036 1.344 1.00 84.50 276 ALA A C 1
ATOM 2201 O O . ALA A 1 276 ? 3.291 -4.186 2.079 1.00 84.50 276 ALA A O 1
ATOM 2202 N N . PHE A 1 277 ? 5.250 -4.931 1.268 1.00 83.44 277 PHE A N 1
ATOM 2203 C CA . PHE A 1 277 ? 5.289 -6.191 2.016 1.00 83.44 277 PHE A CA 1
ATOM 2204 C C . PHE A 1 277 ? 6.083 -6.095 3.322 1.00 83.44 277 PHE A C 1
ATOM 2206 O O . PHE A 1 277 ? 6.140 -7.065 4.080 1.00 83.44 277 PHE A O 1
ATOM 2213 N N . LEU A 1 278 ? 6.712 -4.948 3.593 1.00 83.19 278 LEU A N 1
ATOM 2214 C CA . LEU A 1 278 ? 7.412 -4.726 4.851 1.00 83.19 278 LEU A CA 1
ATOM 2215 C C . LEU A 1 278 ? 6.421 -4.451 5.995 1.00 83.19 278 LEU A C 1
ATOM 2217 O O . LEU A 1 278 ? 5.368 -3.857 5.752 1.00 83.19 278 LEU A O 1
ATOM 2221 N N . PRO A 1 279 ? 6.767 -4.843 7.237 1.00 77.75 279 PRO A N 1
ATOM 2222 C CA . PRO A 1 279 ? 5.931 -4.635 8.415 1.00 77.75 279 PRO A CA 1
ATOM 2223 C C . PRO A 1 279 ? 5.383 -3.204 8.553 1.00 77.75 279 PRO A C 1
ATOM 2225 O O . PRO A 1 279 ? 6.092 -2.223 8.327 1.00 77.75 279 PRO A O 1
ATOM 2228 N N . ASN A 1 280 ? 4.104 -3.098 8.932 1.00 68.38 280 ASN A N 1
ATOM 2229 C CA . ASN A 1 280 ? 3.371 -1.829 9.051 1.00 68.38 280 ASN A CA 1
ATOM 2230 C C . ASN A 1 280 ? 3.706 -1.022 10.318 1.00 68.38 280 ASN A C 1
ATOM 2232 O O . ASN A 1 280 ? 3.233 0.104 10.463 1.00 68.38 280 ASN A O 1
ATOM 2236 N N . ASP A 1 281 ? 4.486 -1.582 11.244 1.00 72.56 281 ASP A N 1
ATOM 2237 C CA . ASP A 1 281 ? 5.019 -0.864 12.407 1.00 72.56 281 ASP A CA 1
ATOM 2238 C C . ASP A 1 281 ? 6.079 0.178 12.009 1.00 72.56 281 ASP A C 1
ATOM 2240 O O . ASP A 1 281 ? 6.291 1.150 12.736 1.00 72.56 281 ASP A O 1
ATOM 2244 N N . LEU A 1 282 ? 6.684 0.024 10.828 1.00 70.31 282 LEU A N 1
ATOM 2245 C CA . LEU A 1 282 ? 7.580 1.001 10.221 1.00 70.31 282 LEU A CA 1
ATOM 2246 C C . LEU A 1 282 ? 6.802 2.124 9.521 1.00 70.31 282 LEU A C 1
ATOM 2248 O O . LEU A 1 282 ? 5.840 1.891 8.782 1.00 70.31 282 LEU A O 1
ATOM 2252 N N . GLY A 1 283 ? 7.273 3.366 9.669 1.00 76.06 283 GLY A N 1
ATOM 2253 C CA . GLY A 1 283 ? 6.727 4.488 8.903 1.00 76.06 283 GLY A CA 1
ATOM 2254 C C . GLY A 1 283 ? 6.934 4.310 7.390 1.00 76.06 283 GLY A C 1
ATOM 2255 O O . GLY A 1 283 ? 7.900 3.685 6.960 1.00 76.06 283 GLY A O 1
ATOM 2256 N N . ASP A 1 284 ? 6.070 4.902 6.554 1.00 80.12 284 ASP A N 1
ATOM 2257 C CA . ASP A 1 284 ? 6.130 4.762 5.081 1.00 80.12 284 ASP A CA 1
ATOM 2258 C C . ASP A 1 284 ? 7.536 5.027 4.509 1.00 80.12 284 ASP A C 1
ATOM 2260 O O . ASP A 1 284 ? 8.032 4.265 3.684 1.00 80.12 284 ASP A O 1
ATOM 2264 N N . LEU A 1 285 ? 8.208 6.082 4.985 1.00 86.06 285 LEU A N 1
ATOM 2265 C CA . LEU A 1 285 ? 9.562 6.439 4.549 1.00 86.06 285 LEU A CA 1
ATOM 2266 C C . LEU A 1 285 ? 10.618 5.428 5.018 1.00 86.06 285 LEU A C 1
ATOM 2268 O O . LEU A 1 285 ? 11.558 5.137 4.283 1.00 86.06 285 LEU A O 1
ATOM 2272 N N . GLU A 1 286 ? 10.467 4.877 6.222 1.00 86.81 286 GLU A N 1
ATOM 2273 C CA . GLU A 1 286 ? 11.382 3.860 6.745 1.00 86.81 286 GLU A CA 1
ATOM 2274 C C . GLU A 1 286 ? 11.247 2.556 5.970 1.00 86.81 286 GLU A C 1
ATOM 2276 O O . GLU A 1 286 ? 12.264 1.978 5.599 1.00 86.81 286 GLU A O 1
ATOM 2281 N N . ARG A 1 287 ? 10.020 2.151 5.616 1.00 88.50 287 ARG A N 1
ATOM 2282 C CA . ARG A 1 287 ? 9.783 0.990 4.745 1.00 88.50 287 ARG A CA 1
ATOM 2283 C C . ARG A 1 287 ? 10.486 1.149 3.403 1.00 88.50 287 ARG A C 1
ATOM 2285 O O . ARG A 1 287 ? 11.223 0.258 2.989 1.00 88.50 287 ARG A O 1
ATOM 2292 N N . VAL A 1 288 ? 10.320 2.295 2.737 1.00 90.69 288 VAL A N 1
ATOM 2293 C CA . VAL A 1 288 ? 11.003 2.550 1.456 1.00 90.69 288 VAL A CA 1
ATOM 2294 C C . VAL A 1 288 ? 12.520 2.541 1.643 1.00 90.69 288 VAL A C 1
ATOM 2296 O O . VAL A 1 288 ? 13.227 1.930 0.847 1.00 90.69 288 VAL A O 1
ATOM 2299 N N . LYS A 1 289 ? 13.038 3.149 2.715 1.00 92.38 289 LYS A N 1
ATOM 2300 C CA . LYS A 1 289 ? 14.476 3.154 3.007 1.00 92.38 289 LYS A CA 1
ATOM 2301 C C . LYS A 1 289 ? 15.025 1.742 3.223 1.00 92.38 289 LYS A C 1
ATOM 2303 O O . LYS A 1 289 ? 16.012 1.374 2.593 1.00 92.38 289 LYS A O 1
ATOM 2308 N N . SER A 1 290 ? 14.365 0.931 4.045 1.00 92.12 290 SER A N 1
ATOM 2309 C CA . SER A 1 290 ? 14.732 -0.469 4.268 1.00 92.12 290 SER A CA 1
ATOM 2310 C C . SER A 1 290 ? 14.670 -1.288 2.978 1.00 92.12 290 SER A C 1
ATOM 2312 O O . SER A 1 290 ? 15.555 -2.108 2.732 1.00 92.12 290 SER A O 1
ATOM 2314 N N . ALA A 1 291 ? 13.672 -1.040 2.125 1.00 93.69 291 ALA A N 1
ATOM 2315 C CA . ALA A 1 291 ? 13.562 -1.672 0.815 1.00 93.69 291 ALA A CA 1
ATOM 2316 C C . ALA A 1 291 ? 14.720 -1.284 -0.120 1.00 93.69 291 ALA A C 1
ATOM 2318 O O . ALA A 1 291 ? 15.290 -2.160 -0.769 1.00 93.69 291 ALA A O 1
ATOM 2319 N N . VAL A 1 292 ? 15.122 -0.006 -0.152 1.00 95.19 292 VAL A N 1
ATOM 2320 C CA . VAL A 1 292 ? 16.302 0.459 -0.905 1.00 95.19 292 VAL A CA 1
ATOM 2321 C C . VAL A 1 292 ? 17.570 -0.217 -0.389 1.00 95.19 292 VAL A C 1
ATOM 2323 O O . VAL A 1 292 ? 18.330 -0.776 -1.180 1.00 95.19 292 VAL A O 1
ATOM 2326 N N . ASP A 1 293 ? 17.791 -0.219 0.926 1.00 93.94 293 ASP A N 1
ATOM 2327 C CA . ASP A 1 293 ? 18.978 -0.823 1.540 1.00 93.94 293 ASP A CA 1
ATOM 2328 C C . ASP A 1 293 ? 19.076 -2.326 1.242 1.00 93.94 293 ASP A C 1
ATOM 2330 O O . ASP A 1 293 ? 20.168 -2.845 0.983 1.00 93.94 293 ASP A O 1
ATOM 2334 N N . TYR A 1 294 ? 17.936 -3.022 1.251 1.00 94.31 294 TYR A N 1
ATOM 2335 C CA . TYR A 1 294 ? 17.852 -4.433 0.896 1.00 94.31 294 TYR A CA 1
ATOM 2336 C C . TYR A 1 294 ? 18.118 -4.660 -0.597 1.00 94.31 294 TYR A C 1
ATOM 2338 O O . TYR A 1 294 ? 19.010 -5.436 -0.948 1.00 94.31 294 TYR A O 1
ATOM 2346 N N . TYR A 1 295 ? 17.434 -3.919 -1.476 1.00 95.44 295 TYR A N 1
ATOM 2347 C CA . TYR A 1 295 ? 17.635 -3.984 -2.925 1.00 95.44 295 TYR A CA 1
ATOM 2348 C C . TYR A 1 295 ? 19.107 -3.783 -3.295 1.00 95.44 295 TYR A C 1
ATOM 2350 O O . TYR A 1 295 ? 19.667 -4.564 -4.063 1.00 95.44 295 TYR A O 1
ATOM 2358 N N . MET A 1 296 ? 19.777 -2.796 -2.697 1.00 93.69 296 MET A N 1
ATOM 2359 C CA . MET A 1 296 ? 21.173 -2.476 -3.004 1.00 93.69 296 MET A CA 1
ATOM 2360 C C . MET A 1 296 ? 22.152 -3.617 -2.695 1.00 93.69 296 MET A C 1
ATOM 2362 O O . MET A 1 296 ? 23.200 -3.702 -3.345 1.00 93.69 296 MET A O 1
ATOM 2366 N N . LYS A 1 297 ? 21.815 -4.492 -1.743 1.00 93.44 297 LYS A N 1
ATOM 2367 C CA . LYS A 1 297 ? 22.606 -5.671 -1.354 1.00 93.44 297 LYS A CA 1
ATOM 2368 C C . LYS A 1 297 ? 22.150 -6.954 -2.059 1.00 93.44 297 LYS A C 1
ATOM 2370 O O . LYS A 1 297 ? 22.864 -7.951 -2.012 1.00 93.44 297 LYS A O 1
ATOM 2375 N N . SER A 1 298 ? 20.979 -6.932 -2.690 1.00 92.69 298 SER A N 1
A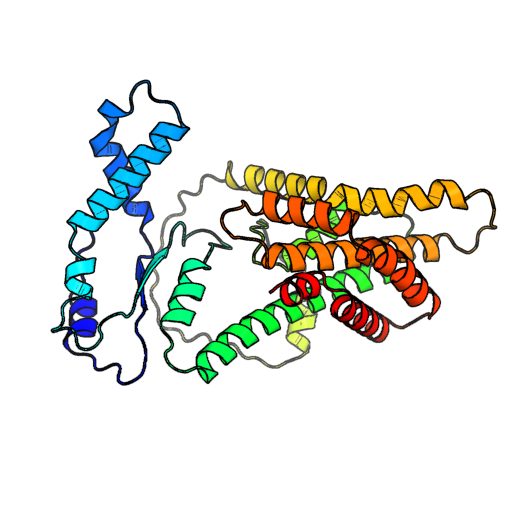TOM 2376 C CA . SER A 1 298 ? 20.374 -8.093 -3.343 1.00 92.69 298 SER A CA 1
ATOM 2377 C C . SER A 1 298 ? 21.031 -8.426 -4.696 1.00 92.69 298 SER A C 1
ATOM 2379 O O . SER A 1 298 ? 21.534 -7.527 -5.386 1.00 92.69 298 SER A O 1
ATOM 2381 N N . PRO A 1 299 ? 20.980 -9.698 -5.136 1.00 92.62 299 PRO A N 1
ATOM 2382 C CA . PRO A 1 299 ? 21.359 -10.076 -6.500 1.00 92.62 299 PRO A CA 1
ATOM 2383 C C . PRO A 1 299 ? 20.457 -9.420 -7.559 1.00 92.62 299 PRO A C 1
ATOM 2385 O O . PRO A 1 299 ? 20.915 -9.160 -8.676 1.00 92.62 299 PRO A O 1
ATOM 2388 N N . THR A 1 300 ? 19.218 -9.068 -7.200 1.00 93.88 300 THR A N 1
ATOM 2389 C CA . THR A 1 300 ? 18.256 -8.372 -8.064 1.00 93.88 300 THR A CA 1
ATOM 2390 C C . THR A 1 300 ? 18.821 -7.076 -8.631 1.00 93.88 300 THR A C 1
ATOM 2392 O O . THR A 1 300 ? 18.634 -6.798 -9.811 1.00 93.88 300 THR A O 1
ATOM 2395 N N . ALA A 1 301 ? 19.596 -6.307 -7.861 1.00 92.94 301 ALA A N 1
ATOM 2396 C CA . ALA A 1 301 ? 20.182 -5.069 -8.376 1.00 92.94 301 ALA A CA 1
ATOM 2397 C C . ALA A 1 301 ? 21.164 -5.297 -9.540 1.00 92.94 301 ALA A C 1
ATOM 2399 O O . ALA A 1 301 ? 21.258 -4.467 -10.445 1.00 92.94 301 ALA A O 1
ATOM 2400 N N . VAL A 1 302 ? 21.883 -6.424 -9.539 1.00 92.62 302 VAL A N 1
ATOM 2401 C CA . VAL A 1 302 ? 22.762 -6.828 -10.650 1.00 92.62 302 VAL A CA 1
ATOM 2402 C C . VAL A 1 302 ? 21.936 -7.364 -11.821 1.00 92.62 302 VAL A C 1
ATOM 2404 O O . VAL A 1 302 ? 22.256 -7.083 -12.978 1.00 92.62 302 VAL A O 1
ATOM 2407 N N . ALA A 1 303 ? 20.863 -8.107 -11.534 1.00 94.56 303 ALA A N 1
ATOM 2408 C CA . ALA A 1 303 ? 19.937 -8.587 -12.554 1.00 94.56 303 ALA A CA 1
ATOM 2409 C C . ALA A 1 303 ? 19.292 -7.418 -13.313 1.00 94.56 303 ALA A C 1
ATOM 2411 O O . ALA A 1 303 ? 19.328 -7.415 -14.541 1.00 94.56 303 ALA A O 1
ATOM 2412 N N . VAL A 1 304 ? 18.796 -6.389 -12.612 1.00 95.19 304 VAL A N 1
ATOM 2413 C CA . VAL A 1 304 ? 18.207 -5.172 -13.206 1.00 95.19 304 VAL A CA 1
ATOM 2414 C C . VAL A 1 304 ? 19.197 -4.471 -14.130 1.00 95.19 304 VAL A C 1
ATOM 2416 O O . VAL A 1 304 ? 18.833 -4.058 -15.230 1.00 95.19 304 VAL A O 1
ATOM 2419 N N . GLU A 1 305 ? 20.468 -4.376 -13.728 1.00 92.19 305 GLU A N 1
ATOM 2420 C CA . GLU A 1 305 ? 21.492 -3.749 -14.561 1.00 92.19 305 GLU A CA 1
ATOM 2421 C C . GLU A 1 305 ? 21.662 -4.474 -15.906 1.00 92.19 305 GLU A C 1
ATOM 2423 O O . GLU A 1 305 ? 21.732 -3.827 -16.956 1.00 92.19 305 GLU A O 1
ATOM 2428 N N . LYS A 1 306 ? 21.723 -5.812 -15.876 1.00 93.50 306 LYS A N 1
ATOM 2429 C CA . LYS A 1 306 ? 21.889 -6.654 -17.070 1.00 93.50 306 LYS A CA 1
ATOM 2430 C C . LYS A 1 306 ? 20.615 -6.707 -17.915 1.00 93.50 306 LYS A C 1
ATOM 2432 O O . LYS A 1 306 ? 20.692 -6.529 -19.127 1.00 93.50 306 LYS A O 1
ATOM 2437 N N . GLY A 1 307 ? 19.464 -6.907 -17.278 1.00 93.44 307 GLY A N 1
ATOM 2438 C CA . GLY A 1 307 ? 18.164 -7.023 -17.936 1.00 93.44 307 GLY A CA 1
ATOM 2439 C C . GLY A 1 307 ? 17.785 -5.759 -18.694 1.00 93.44 307 GLY A C 1
ATOM 2440 O O . GLY A 1 307 ? 17.432 -5.831 -19.866 1.00 93.44 307 GLY A O 1
ATOM 2441 N N . ALA A 1 308 ? 17.967 -4.585 -18.085 1.00 92.50 308 ALA A N 1
ATOM 2442 C CA . ALA A 1 308 ? 17.688 -3.316 -18.751 1.00 92.50 308 ALA A CA 1
ATOM 2443 C C . ALA A 1 308 ? 18.558 -3.091 -20.002 1.00 92.50 308 ALA A C 1
ATOM 2445 O O . ALA A 1 308 ? 18.045 -2.621 -21.018 1.00 92.50 308 ALA A O 1
ATOM 2446 N N . LYS A 1 309 ? 19.846 -3.478 -19.953 1.00 90.94 309 LYS A N 1
ATOM 2447 C CA . LYS A 1 309 ? 20.748 -3.419 -21.119 1.00 90.94 309 LYS A CA 1
ATOM 2448 C C . LYS A 1 309 ? 20.242 -4.281 -22.264 1.00 90.94 309 LYS A C 1
ATOM 2450 O O . LYS A 1 309 ? 20.281 -3.846 -23.413 1.00 90.94 309 LYS A O 1
ATOM 2455 N N . GLU A 1 310 ? 19.763 -5.480 -21.950 1.00 92.06 310 GLU A N 1
ATOM 2456 C CA . GLU A 1 310 ? 19.227 -6.380 -22.964 1.00 92.06 310 GLU A CA 1
ATOM 2457 C C . GLU A 1 310 ? 17.907 -5.860 -23.540 1.00 92.06 310 GLU A C 1
ATOM 2459 O O . GLU A 1 310 ? 17.767 -5.804 -24.758 1.00 92.06 310 GLU A O 1
ATOM 2464 N N . ILE A 1 311 ? 16.990 -5.375 -22.696 1.00 92.12 311 ILE A N 1
ATOM 2465 C CA . ILE A 1 311 ? 15.713 -4.787 -23.136 1.00 92.12 311 ILE A CA 1
ATOM 2466 C C . ILE A 1 311 ? 15.949 -3.620 -24.105 1.00 92.12 311 ILE A C 1
ATOM 2468 O O . ILE A 1 311 ? 15.305 -3.549 -25.150 1.00 92.12 311 ILE A O 1
ATOM 2472 N N . CYS A 1 312 ? 16.907 -2.734 -23.816 1.00 87.62 312 CYS A N 1
ATOM 2473 C CA . CYS A 1 312 ? 17.204 -1.605 -24.701 1.00 87.62 312 CYS A CA 1
ATOM 2474 C C . CYS A 1 312 ? 17.848 -2.021 -26.027 1.00 87.62 312 CYS A C 1
ATOM 2476 O O . CYS A 1 312 ? 17.682 -1.333 -27.032 1.00 87.62 312 CYS A O 1
ATOM 2478 N N . ARG A 1 313 ? 18.613 -3.119 -26.045 1.00 88.81 313 ARG A N 1
ATOM 2479 C CA . ARG A 1 313 ? 19.339 -3.581 -27.239 1.00 88.81 313 ARG A CA 1
ATOM 2480 C C . ARG A 1 313 ? 18.410 -4.168 -28.300 1.00 88.81 313 ARG A C 1
ATOM 2482 O O . ARG A 1 313 ? 18.746 -4.131 -29.479 1.00 88.81 313 ARG A O 1
ATOM 2489 N N . GLN A 1 314 ? 17.269 -4.703 -27.880 1.00 88.12 314 GLN A N 1
ATOM 2490 C CA . GLN A 1 314 ? 16.345 -5.446 -28.737 1.00 88.12 314 GLN A CA 1
ATOM 2491 C C . GLN A 1 314 ? 15.465 -4.550 -29.624 1.00 88.12 314 GLN A C 1
ATOM 2493 O O . GLN A 1 314 ? 14.838 -5.050 -30.552 1.00 88.12 314 GLN A O 1
ATOM 2498 N N . GLY A 1 315 ? 15.439 -3.231 -29.389 1.00 84.31 315 GLY A N 1
ATOM 2499 C CA . GLY A 1 315 ? 14.718 -2.289 -30.254 1.00 84.31 315 GLY A CA 1
ATOM 2500 C C . GLY A 1 315 ? 13.200 -2.494 -30.273 1.00 84.31 315 GLY A C 1
ATOM 2501 O O . GLY A 1 315 ? 12.569 -2.241 -31.296 1.00 84.31 315 GLY A O 1
ATOM 2502 N N . TYR A 1 316 ? 12.631 -2.977 -29.165 1.00 89.62 316 TYR A N 1
ATOM 2503 C CA . TYR A 1 316 ? 11.192 -3.178 -29.008 1.00 89.62 316 TYR A CA 1
ATOM 2504 C C . TYR A 1 316 ? 10.404 -1.883 -29.232 1.00 89.62 316 TYR A C 1
ATOM 2506 O O . TYR A 1 316 ? 10.863 -0.797 -28.868 1.00 89.62 316 TYR A O 1
ATOM 2514 N N . ASP A 1 317 ? 9.192 -2.009 -29.774 1.00 91.50 317 ASP A N 1
ATOM 2515 C CA . ASP A 1 317 ? 8.221 -0.919 -29.726 1.00 91.50 317 ASP A CA 1
ATOM 2516 C C . ASP A 1 317 ? 7.734 -0.666 -28.284 1.00 91.50 317 ASP A C 1
ATOM 2518 O O . ASP A 1 317 ? 8.089 -1.380 -27.342 1.00 91.50 317 ASP A O 1
ATOM 2522 N N . ARG A 1 318 ? 6.915 0.376 -28.095 1.00 88.25 318 ARG A N 1
ATOM 2523 C CA . ARG A 1 318 ? 6.427 0.775 -26.766 1.00 88.25 318 ARG A CA 1
ATOM 2524 C C . ARG A 1 318 ? 5.658 -0.331 -26.046 1.00 88.25 318 ARG A C 1
ATOM 2526 O O . ARG A 1 318 ? 5.859 -0.517 -24.846 1.00 88.25 318 ARG A O 1
ATOM 2533 N N . GLU A 1 319 ? 4.773 -1.032 -26.744 1.00 90.25 319 GLU A N 1
ATOM 2534 C CA . GLU A 1 319 ? 3.914 -2.037 -26.120 1.00 90.25 319 GLU A CA 1
ATOM 2535 C C . GLU A 1 319 ? 4.734 -3.266 -25.722 1.00 90.25 319 GLU A C 1
ATOM 2537 O O . GLU A 1 319 ? 4.649 -3.735 -24.583 1.00 90.25 319 GLU A O 1
ATOM 2542 N N . GLU A 1 320 ? 5.582 -3.743 -26.632 1.00 93.44 320 GLU A N 1
ATOM 2543 C CA . GLU A 1 320 ? 6.436 -4.902 -26.397 1.00 93.44 320 GLU A CA 1
ATOM 2544 C C . GLU A 1 320 ? 7.496 -4.614 -25.326 1.00 93.44 320 GLU A C 1
ATOM 2546 O O . GLU A 1 320 ? 7.723 -5.434 -24.436 1.00 93.44 320 GLU A O 1
ATOM 2551 N N . MET A 1 321 ? 8.079 -3.410 -25.322 1.00 92.38 321 MET A N 1
ATOM 2552 C CA . MET A 1 321 ? 8.990 -2.982 -24.259 1.00 92.38 321 MET A CA 1
ATOM 2553 C C . MET A 1 321 ? 8.293 -3.003 -22.895 1.00 92.38 321 MET A C 1
ATOM 2555 O O . MET A 1 321 ? 8.863 -3.503 -21.924 1.00 92.38 321 MET A O 1
ATOM 2559 N N . GLY A 1 322 ? 7.056 -2.502 -22.812 1.00 92.00 322 GLY A N 1
ATOM 2560 C CA . GLY A 1 322 ? 6.265 -2.529 -21.583 1.00 92.00 322 GLY A CA 1
ATOM 2561 C C . GLY A 1 322 ? 6.015 -3.949 -21.071 1.00 92.00 322 GLY A C 1
ATOM 2562 O O . GLY A 1 322 ? 6.224 -4.217 -19.885 1.00 92.00 322 GLY A O 1
ATOM 2563 N N . LYS A 1 323 ? 5.645 -4.878 -21.964 1.00 93.25 323 LYS A N 1
ATOM 2564 C CA . LYS A 1 323 ? 5.470 -6.305 -21.637 1.00 93.25 323 LYS A CA 1
ATOM 2565 C C . LYS A 1 323 ? 6.762 -6.926 -21.115 1.00 93.25 323 LYS A C 1
ATOM 2567 O O . LYS A 1 323 ? 6.755 -7.509 -20.034 1.00 93.25 323 LYS A O 1
ATOM 2572 N N . LYS A 1 324 ? 7.883 -6.727 -21.814 1.00 95.69 324 LYS A N 1
ATOM 2573 C CA . LYS A 1 324 ? 9.194 -7.275 -21.423 1.00 95.69 324 LYS A CA 1
ATOM 2574 C C . LYS A 1 324 ? 9.680 -6.737 -20.085 1.00 95.69 324 LYS A C 1
ATOM 2576 O O . LYS A 1 324 ? 10.248 -7.479 -19.290 1.00 95.69 324 LYS A O 1
ATOM 2581 N N . ILE A 1 325 ? 9.431 -5.460 -19.807 1.00 95.31 325 ILE A N 1
ATOM 2582 C CA . ILE A 1 325 ? 9.747 -4.858 -18.509 1.00 95.31 325 ILE A CA 1
ATOM 2583 C C . ILE A 1 325 ? 8.876 -5.458 -17.402 1.00 95.31 325 ILE A C 1
ATOM 2585 O O . ILE A 1 325 ? 9.393 -5.758 -16.327 1.00 95.31 325 ILE A O 1
ATOM 2589 N N . LEU A 1 326 ? 7.577 -5.653 -17.646 1.00 93.44 326 LEU A N 1
ATOM 2590 C CA . LEU A 1 326 ? 6.675 -6.256 -16.666 1.00 93.44 326 LEU A CA 1
ATOM 2591 C C . LEU A 1 326 ? 7.060 -7.709 -16.359 1.00 93.44 326 LEU A C 1
ATOM 2593 O O . LEU A 1 326 ? 7.155 -8.061 -15.184 1.00 93.44 326 LEU A O 1
ATOM 2597 N N . GLU A 1 327 ? 7.309 -8.518 -17.393 1.00 93.44 327 GLU A N 1
ATOM 2598 C CA . GLU A 1 327 ? 7.817 -9.894 -17.281 1.00 93.44 327 GLU A CA 1
ATOM 2599 C C . GLU A 1 327 ? 9.106 -9.919 -16.453 1.00 93.44 327 GLU A C 1
ATOM 2601 O O . GLU A 1 327 ? 9.191 -10.620 -15.446 1.00 93.44 327 GLU A O 1
ATOM 2606 N N . PHE A 1 328 ? 10.067 -9.057 -16.798 1.00 95.19 328 PHE A N 1
ATOM 2607 C CA . PHE A 1 328 ? 11.329 -8.948 -16.076 1.00 95.19 328 PHE A CA 1
ATOM 2608 C C . PHE A 1 328 ? 11.129 -8.585 -14.595 1.00 95.19 328 PHE A C 1
ATOM 2610 O O . PHE A 1 328 ? 11.744 -9.196 -13.718 1.00 95.19 328 PHE A O 1
ATOM 2617 N N . ILE A 1 329 ? 10.266 -7.607 -14.294 1.00 93.62 329 ILE A N 1
ATOM 2618 C CA . ILE A 1 329 ? 9.953 -7.215 -12.914 1.00 93.62 329 ILE A CA 1
ATOM 2619 C C . ILE A 1 329 ? 9.336 -8.395 -12.168 1.00 93.62 329 ILE A C 1
ATOM 2621 O O . ILE A 1 329 ? 9.807 -8.710 -11.084 1.00 93.62 329 ILE A O 1
ATOM 2625 N N . LEU A 1 330 ? 8.326 -9.060 -12.741 1.00 89.56 330 LEU A N 1
ATOM 2626 C CA . LEU A 1 330 ? 7.663 -10.241 -12.172 1.00 89.56 330 LEU A CA 1
ATOM 2627 C C . LEU A 1 330 ? 8.644 -11.379 -11.865 1.00 89.56 330 LEU A C 1
ATOM 2629 O O . LEU A 1 330 ? 8.537 -12.031 -10.825 1.00 89.56 330 LEU A O 1
ATOM 2633 N N . GLU A 1 331 ? 9.621 -11.611 -12.737 1.00 91.00 331 GLU A N 1
ATOM 2634 C CA . GLU A 1 331 ? 10.663 -12.618 -12.543 1.00 91.00 331 GLU A CA 1
ATOM 2635 C C . GLU A 1 331 ? 11.620 -12.264 -11.399 1.00 91.00 331 GLU A C 1
ATOM 2637 O O . GLU A 1 331 ? 12.020 -13.157 -10.653 1.00 91.00 331 GLU A O 1
ATOM 2642 N N . ASN A 1 332 ? 11.906 -10.976 -11.204 1.00 90.88 332 ASN A N 1
ATOM 2643 C CA . ASN A 1 332 ? 12.948 -10.486 -10.300 1.00 90.88 332 ASN A CA 1
ATOM 2644 C C . ASN A 1 332 ? 12.412 -9.778 -9.037 1.00 90.88 332 ASN A C 1
ATOM 2646 O O . ASN A 1 332 ? 13.174 -9.085 -8.357 1.00 90.88 332 ASN A O 1
ATOM 2650 N N . ARG A 1 333 ? 11.116 -9.910 -8.709 1.00 85.25 333 ARG A N 1
ATOM 2651 C CA . ARG A 1 333 ? 10.533 -9.275 -7.512 1.00 85.25 333 ARG A CA 1
ATOM 2652 C C . ARG A 1 333 ? 11.186 -9.795 -6.236 1.00 85.25 333 ARG A C 1
ATOM 2654 O O . ARG A 1 333 ? 11.297 -11.002 -6.039 1.00 85.25 333 ARG A O 1
ATOM 2661 N N . LEU A 1 334 ? 11.525 -8.871 -5.339 1.00 80.12 334 LEU A N 1
ATOM 2662 C CA . LEU A 1 334 ? 12.107 -9.176 -4.028 1.00 80.12 334 LEU A CA 1
ATOM 2663 C C . LEU A 1 334 ? 11.111 -9.868 -3.088 1.00 80.12 334 LEU A C 1
ATOM 2665 O O . LEU A 1 334 ? 11.515 -10.521 -2.132 1.00 80.12 334 LEU A O 1
ATOM 2669 N N . SER A 1 335 ? 9.807 -9.748 -3.350 1.00 71.81 335 SER A N 1
ATOM 2670 C CA . SER A 1 335 ? 8.764 -10.410 -2.564 1.00 71.81 335 SER A CA 1
ATOM 2671 C C . SER A 1 335 ? 8.840 -11.945 -2.619 1.00 71.81 335 SER A C 1
ATOM 2673 O O . SER A 1 335 ? 8.382 -12.599 -1.684 1.00 71.81 335 SER A O 1
ATOM 2675 N N . LYS A 1 336 ? 9.489 -12.536 -3.636 1.00 75.00 336 LYS A N 1
ATOM 2676 C CA . LYS A 1 336 ? 9.737 -13.990 -3.714 1.00 75.00 336 LYS A CA 1
ATOM 2677 C C . LYS A 1 336 ? 10.634 -14.497 -2.582 1.00 75.00 336 LYS A C 1
ATOM 2679 O O . LYS A 1 336 ? 10.360 -15.541 -1.991 1.00 75.00 336 LYS A O 1
ATOM 2684 N N . ASP A 1 337 ? 11.627 -13.705 -2.188 1.00 67.38 337 ASP A N 1
ATOM 2685 C CA . ASP A 1 337 ? 12.568 -14.065 -1.122 1.00 67.38 337 ASP A CA 1
ATOM 2686 C C . ASP A 1 337 ? 11.885 -14.137 0.261 1.00 67.38 337 ASP A C 1
ATOM 2688 O O . ASP A 1 337 ? 12.407 -14.763 1.188 1.00 67.38 337 ASP A O 1
ATOM 2692 N N . LEU A 1 338 ? 10.708 -13.513 0.420 1.00 63.62 338 LEU A N 1
ATOM 2693 C CA . LEU A 1 338 ? 9.894 -13.600 1.640 1.00 63.62 338 LEU A CA 1
ATOM 2694 C C . LEU A 1 338 ? 9.119 -14.920 1.732 1.00 63.62 338 LEU A C 1
ATOM 2696 O O . LEU A 1 338 ? 8.801 -15.360 2.838 1.00 63.62 338 LEU A O 1
ATOM 2700 N N . THR A 1 339 ? 8.811 -15.546 0.594 1.00 54.00 339 THR A N 1
ATOM 2701 C CA . THR A 1 339 ? 8.095 -16.828 0.541 1.00 54.00 339 THR A CA 1
ATOM 2702 C C . THR A 1 339 ? 9.011 -18.038 0.709 1.00 54.00 339 THR A C 1
ATOM 2704 O O . THR A 1 339 ? 8.546 -19.064 1.183 1.00 54.00 339 THR A O 1
ATOM 2707 N N . GLU A 1 340 ? 10.308 -17.914 0.407 1.00 52.03 340 GLU A N 1
ATOM 2708 C CA . GLU A 1 340 ? 11.289 -19.010 0.534 1.00 52.03 340 GLU A CA 1
ATOM 2709 C C . GLU A 1 340 ? 11.895 -19.152 1.944 1.00 52.03 340 GLU A C 1
ATOM 2711 O O . GLU A 1 340 ? 12.562 -20.140 2.241 1.00 52.03 340 GLU A O 1
ATOM 2716 N N . LYS A 1 341 ? 11.689 -18.161 2.822 1.00 48.59 341 LYS A N 1
ATOM 2717 C CA . LYS A 1 341 ? 12.220 -18.140 4.200 1.00 48.59 341 LYS A CA 1
ATOM 2718 C C . LYS A 1 341 ? 11.204 -18.528 5.281 1.00 48.59 341 LYS A C 1
ATOM 2720 O O . LYS A 1 341 ? 11.531 -18.431 6.465 1.00 48.59 341 LYS A O 1
ATOM 2725 N N . LYS A 1 342 ? 9.993 -18.921 4.892 1.00 39.44 342 LYS A N 1
ATOM 2726 C CA . LYS A 1 342 ? 8.983 -19.524 5.771 1.00 39.44 342 LYS A CA 1
ATOM 2727 C C . LYS A 1 342 ? 8.953 -21.022 5.531 1.00 39.44 342 LYS A C 1
ATOM 2729 O O . LYS A 1 342 ? 8.758 -21.743 6.532 1.00 39.44 342 LYS A O 1
#

Sequence (342 aa):
MDDPCRTFQRSEEKFFLECDTGRVPVVAIFTKFEALRPFAYGEIKKELKGVSSEERSKRIAERVEELFTKTGVCDRLCNPENRARPKSYVRLQNMNKQNTNCDALLESTTLALDDEELRLCLVSTQQSNMELCMKCAITILVDRAHQLFVPLRFDYGAYQYGIARWFSHLKVRERLIQSDDSLVMMLTDAGKIAVYEARTGWTALIPCCYSPVDSGRQAEVYRDNIISILQPLVGRFSSILILSTVRVQQAPKALMFANQIIQTGIATIIVLEYSAFLPNDLGDLERVKSAVDYYMKSPTAVAVEKGAKEICRQGYDREEMGKKILEFILENRLSKDLTEKK